Protein AF-A0A7R9W5F0-F1 (afdb_monomer)

Mean predicted aligned error: 16.67 Å

Secondary structure (DSSP, 8-state):
-HHHHHHHHHH-HHHHHHHHHHHHHHHHHHHHHHHHHHHHHHHHHHHHGGGS--TTTGGG-PPPHHHHHHHHHHHHHHHHHHHHHHHHHHHHHHHHHHHHTTSS-SS-S-----------------PPPP--HHHHHHHHHHH-HHHHHHHHHHHHHHHHHHHHHHHHHHSTTS-TTSTT-PPPHHHHHHHHHHHHHHHHIIIIIHHHHHHHHHHHHHHHHHHHHHHHHHHHHHHHHHHHHHHHHHHHTT---------PPPPPPP------------------HHHHHHHHHHHHHHHHHHHHHHHHHHHTT--HHHHHHHHHHHHHHHHHHHHHHHHHHHHHHHT--

Nearest PDB structures (foldseek):
  8otz-assembly1_DS  TM=2.471E-01  e=1.124E+00  Bos taurus
  8otz-assembly1_DR  TM=1.911E-01  e=3.404E+00  Bos taurus
  5i7d-assembly1_A  TM=1.462E-01  e=4.605E+00  Homo sapiens

Structure (mmCIF, N/CA/C/O backbone):
data_AF-A0A7R9W5F0-F1
#
_entry.id   AF-A0A7R9W5F0-F1
#
loop_
_atom_site.group_PDB
_atom_site.id
_atom_site.type_symbol
_atom_site.label_atom_id
_atom_site.label_alt_id
_atom_site.label_comp_id
_atom_site.label_asym_id
_atom_site.label_entity_id
_atom_site.label_seq_id
_atom_site.pdbx_PDB_ins_code
_atom_site.Cartn_x
_atom_site.Cartn_y
_atom_site.Cartn_z
_atom_site.occupancy
_atom_site.B_iso_or_equiv
_atom_site.auth_seq_id
_atom_site.auth_comp_id
_atom_site.auth_asym_id
_atom_site.auth_atom_id
_atom_site.pdbx_PDB_model_num
ATOM 1 N N . MET A 1 1 ? -14.846 20.952 6.853 1.00 46.22 1 MET A N 1
ATOM 2 C CA . MET A 1 1 ? -14.004 19.834 6.356 1.00 46.22 1 MET A CA 1
ATOM 3 C C . MET A 1 1 ? -13.172 19.160 7.446 1.00 46.22 1 MET A C 1
ATOM 5 O O . MET A 1 1 ? -13.269 17.949 7.548 1.00 46.22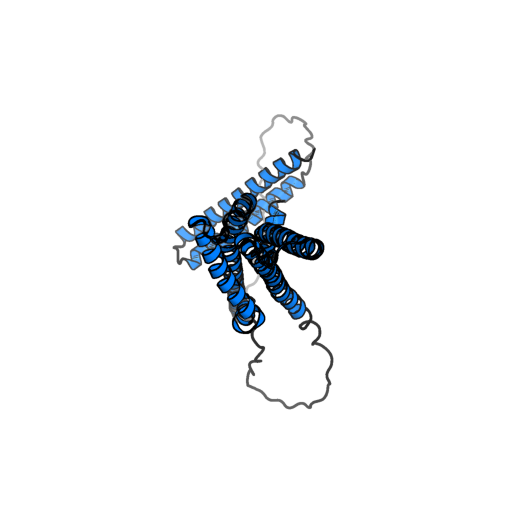 1 MET A O 1
ATOM 9 N N . ALA A 1 2 ? -12.407 19.874 8.284 1.00 34.12 2 ALA A N 1
ATOM 10 C CA . ALA A 1 2 ? -11.577 19.238 9.324 1.00 34.12 2 ALA A CA 1
ATOM 11 C C . ALA A 1 2 ? -12.371 18.408 10.357 1.00 34.12 2 ALA A C 1
ATOM 13 O O . ALA A 1 2 ? -11.926 17.328 10.721 1.00 34.12 2 ALA A O 1
ATOM 14 N N . ALA A 1 3 ? -13.568 18.851 10.766 1.00 39.12 3 ALA A N 1
ATOM 15 C CA . ALA A 1 3 ? -14.442 18.079 11.660 1.00 39.12 3 ALA A CA 1
ATOM 16 C C . ALA A 1 3 ? -14.973 16.789 11.007 1.00 39.12 3 ALA A C 1
ATOM 18 O O . ALA A 1 3 ? -14.943 15.744 11.636 1.00 39.12 3 ALA A O 1
ATOM 19 N N . ILE A 1 4 ? -15.336 16.838 9.719 1.00 46.97 4 ILE A N 1
ATOM 20 C CA . ILE A 1 4 ? -15.770 15.663 8.938 1.00 46.97 4 ILE A CA 1
ATOM 21 C C . ILE A 1 4 ? -14.605 14.685 8.747 1.00 46.97 4 ILE A C 1
ATOM 23 O O . ILE A 1 4 ? -14.794 13.480 8.834 1.00 46.97 4 ILE A O 1
ATOM 27 N N . ILE A 1 5 ? -13.385 15.190 8.531 1.00 46.81 5 ILE A N 1
ATOM 28 C CA . ILE A 1 5 ? -12.180 14.355 8.473 1.00 46.81 5 ILE A CA 1
ATOM 29 C C . ILE A 1 5 ? -11.908 13.738 9.849 1.00 46.81 5 ILE A C 1
ATOM 31 O O . ILE A 1 5 ? -11.616 12.556 9.917 1.00 46.81 5 ILE A O 1
ATOM 35 N N . CYS A 1 6 ? -12.055 14.484 10.944 1.00 40.50 6 CYS A N 1
ATOM 36 C CA . CYS A 1 6 ? -11.862 13.957 12.296 1.00 40.50 6 CYS A CA 1
ATOM 37 C C . CYS A 1 6 ? -12.916 12.894 12.650 1.00 40.50 6 CYS A C 1
AT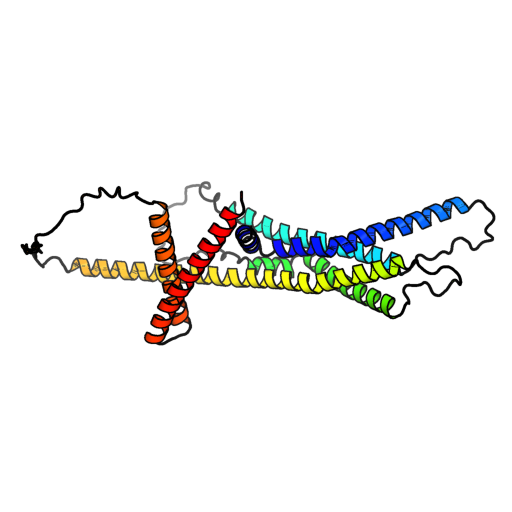OM 39 O O . CYS A 1 6 ? -12.578 11.841 13.173 1.00 40.50 6 CYS A O 1
ATOM 41 N N . GLU A 1 7 ? -14.179 13.116 12.290 1.00 44.53 7 GLU A N 1
ATOM 42 C CA . GLU A 1 7 ? -15.276 12.170 12.496 1.00 44.53 7 GLU A CA 1
ATOM 43 C C . GLU A 1 7 ? -15.137 10.927 11.598 1.00 44.53 7 GLU A C 1
ATOM 45 O O . GLU A 1 7 ? -15.333 9.810 12.070 1.00 44.53 7 GLU A O 1
ATOM 50 N N . ALA A 1 8 ? -14.673 11.080 10.351 1.00 49.12 8 ALA A N 1
ATOM 51 C CA . ALA A 1 8 ? -14.324 9.972 9.452 1.00 49.12 8 ALA A CA 1
ATOM 52 C C . ALA A 1 8 ? -13.082 9.184 9.921 1.00 49.12 8 ALA A C 1
ATOM 54 O O . ALA A 1 8 ? -13.031 7.961 9.794 1.00 49.12 8 ALA A O 1
ATOM 55 N N . LEU A 1 9 ? -12.087 9.868 10.499 1.00 48.78 9 LEU A N 1
ATOM 56 C CA . LEU A 1 9 ? -10.909 9.247 11.117 1.00 48.78 9 LEU A CA 1
ATOM 57 C C . LEU A 1 9 ? -11.274 8.515 12.420 1.00 48.78 9 LEU A C 1
ATOM 59 O O . LEU A 1 9 ? -10.635 7.517 12.754 1.00 48.78 9 LEU A O 1
ATOM 63 N N . CYS A 1 10 ? -12.307 8.977 13.132 1.00 51.28 10 CYS A N 1
ATOM 64 C CA . CYS A 1 10 ? -12.806 8.369 14.367 1.00 51.28 10 CYS A CA 1
ATOM 65 C C . CYS A 1 10 ? -13.821 7.236 14.139 1.00 51.28 10 CYS A C 1
ATOM 67 O O . CYS A 1 10 ? -13.956 6.371 15.003 1.00 51.28 10 CYS A O 1
ATOM 69 N N . THR A 1 11 ? -14.527 7.204 13.004 1.00 60.81 11 THR A N 1
ATOM 70 C CA . THR A 1 11 ? -15.580 6.203 12.737 1.00 60.81 11 THR A CA 1
ATOM 71 C C . THR A 1 11 ? -15.040 4.860 12.247 1.00 60.81 11 THR A C 1
ATOM 73 O O . THR A 1 11 ? -15.684 3.839 12.468 1.00 60.81 11 THR A O 1
ATOM 76 N N . SER A 1 12 ? -13.844 4.804 11.650 1.00 70.81 12 SER A N 1
ATOM 77 C CA . SER A 1 12 ? -13.185 3.532 11.324 1.00 70.81 12 SER A CA 1
ATOM 78 C C . SER A 1 12 ? -11.670 3.699 11.282 1.00 70.81 12 SER A C 1
ATOM 80 O O . SER A 1 12 ? -11.107 4.197 10.307 1.00 70.81 12 SER A O 1
ATOM 82 N N . SER A 1 13 ? -10.979 3.231 12.320 1.00 76.25 13 SER A N 1
ATOM 83 C CA . SER A 1 13 ? -9.512 3.277 12.391 1.00 76.25 13 SER A CA 1
ATOM 84 C C . SER A 1 13 ? -8.830 2.589 11.191 1.00 76.25 13 SER A C 1
ATOM 86 O O . SER A 1 13 ? -7.745 2.990 10.764 1.00 76.25 13 SER A O 1
ATOM 88 N N . PHE A 1 14 ? -9.503 1.613 10.575 1.00 86.19 14 PHE A N 1
ATOM 89 C CA . PHE A 1 14 ? -9.039 0.887 9.391 1.00 86.19 14 PHE A CA 1
ATOM 90 C C . PHE A 1 14 ? -9.269 1.630 8.063 1.00 86.19 14 PHE A C 1
ATOM 92 O O . PHE A 1 14 ? -8.588 1.334 7.076 1.00 86.19 14 PHE A O 1
ATOM 99 N N . PHE A 1 15 ? -10.157 2.630 8.014 1.00 89.31 15 PHE A N 1
ATOM 100 C CA . PHE A 1 15 ? -10.356 3.470 6.825 1.00 89.31 15 PHE A CA 1
ATOM 101 C C . PHE A 1 15 ? -9.092 4.270 6.475 1.00 89.31 15 PHE A C 1
ATOM 103 O O . PHE A 1 15 ? -8.712 4.366 5.302 1.00 89.31 15 PHE A O 1
ATOM 110 N N . SER A 1 16 ? -8.407 4.795 7.494 1.00 89.31 16 SER A N 1
ATOM 111 C CA . SER A 1 16 ? -7.143 5.529 7.351 1.00 89.31 16 SER A CA 1
ATOM 112 C C . SER A 1 16 ? -6.059 4.657 6.729 1.00 89.31 16 SER A C 1
ATOM 114 O O . SER A 1 16 ? -5.396 5.069 5.777 1.00 89.31 16 SER A O 1
ATOM 116 N N . TYR A 1 17 ? -5.924 3.422 7.220 1.00 92.00 17 TYR A N 1
ATOM 117 C CA . TYR A 1 17 ? -4.970 2.452 6.693 1.00 92.00 17 TYR A CA 1
ATOM 118 C C . TYR A 1 17 ? -5.272 2.093 5.229 1.00 92.00 17 TYR A C 1
ATOM 120 O O . TYR A 1 17 ? -4.376 2.161 4.387 1.00 92.00 17 TYR A O 1
ATOM 128 N N . ARG A 1 18 ? -6.538 1.808 4.886 1.00 94.56 18 ARG A N 1
ATOM 129 C CA . ARG A 1 18 ? -6.963 1.532 3.500 1.00 94.56 18 ARG A CA 1
ATOM 130 C C . ARG A 1 18 ? -6.625 2.682 2.550 1.00 94.56 18 ARG A C 1
ATOM 132 O O . ARG A 1 18 ? -6.107 2.458 1.454 1.00 94.56 18 ARG A O 1
ATOM 139 N N . SER A 1 19 ? -6.924 3.910 2.966 1.00 93.88 19 SER A N 1
ATOM 140 C CA . SER A 1 19 ? -6.676 5.112 2.164 1.00 93.88 19 SER A CA 1
ATOM 141 C C . SER A 1 19 ? -5.178 5.325 1.950 1.00 93.88 19 SER A C 1
ATOM 143 O O . SER A 1 19 ? -4.739 5.511 0.818 1.00 93.88 19 SER A O 1
ATOM 145 N N . MET A 1 20 ? -4.380 5.188 3.013 1.00 94.12 20 MET A N 1
ATOM 146 C CA . MET A 1 20 ? -2.923 5.296 2.950 1.00 94.12 20 MET A CA 1
ATOM 147 C C . MET A 1 20 ? -2.308 4.221 2.043 1.00 94.12 20 MET A C 1
ATOM 149 O O . MET A 1 20 ? -1.466 4.529 1.200 1.00 94.12 20 MET A O 1
ATOM 153 N N . ALA A 1 21 ? -2.767 2.972 2.165 1.00 95.81 21 ALA A N 1
ATOM 154 C CA . ALA A 1 21 ? -2.319 1.873 1.318 1.00 95.81 21 ALA A CA 1
ATOM 155 C C . ALA A 1 21 ? -2.629 2.130 -0.158 1.00 95.81 21 ALA A C 1
ATOM 157 O O . ALA A 1 21 ? -1.765 1.908 -0.999 1.00 95.81 21 ALA A O 1
ATOM 158 N N . THR A 1 22 ? -3.818 2.651 -0.469 1.00 96.38 22 THR A N 1
ATOM 159 C CA . THR A 1 22 ? -4.220 2.969 -1.846 1.00 96.38 22 THR A CA 1
ATOM 160 C C . THR A 1 22 ? -3.377 4.107 -2.425 1.00 96.38 22 THR A C 1
ATOM 162 O O . THR A 1 22 ? -2.820 3.965 -3.510 1.00 96.38 22 THR A O 1
ATOM 165 N N . VAL A 1 23 ? -3.232 5.215 -1.692 1.00 96.38 23 VAL A N 1
ATOM 166 C CA . VAL A 1 23 ? -2.520 6.411 -2.172 1.00 96.38 23 VAL A CA 1
ATOM 167 C C . VAL A 1 23 ? -1.030 6.140 -2.364 1.00 96.38 23 VAL A C 1
ATOM 169 O O . VAL A 1 23 ? -0.476 6.492 -3.401 1.00 96.38 23 VAL A O 1
ATOM 172 N N . LEU A 1 24 ? -0.372 5.492 -1.399 1.00 96.50 24 LEU A N 1
ATOM 173 C CA . LEU A 1 24 ? 1.078 5.291 -1.457 1.00 96.50 24 LEU A CA 1
ATOM 174 C C . LEU A 1 24 ? 1.503 4.158 -2.403 1.00 96.50 24 LEU A C 1
ATOM 176 O O . LEU A 1 24 ? 2.629 4.183 -2.892 1.00 96.50 24 LEU A O 1
ATOM 180 N N . ASN A 1 25 ? 0.622 3.195 -2.698 1.00 97.62 25 ASN A N 1
ATOM 181 C CA . ASN A 1 25 ? 0.906 2.137 -3.675 1.00 97.62 25 ASN A CA 1
ATOM 182 C C . ASN A 1 25 ? 0.474 2.490 -5.106 1.00 97.62 25 ASN A C 1
ATOM 184 O O . ASN A 1 25 ? 0.915 1.817 -6.034 1.00 97.62 25 ASN A O 1
ATOM 188 N N . ALA A 1 26 ? -0.322 3.543 -5.324 1.00 97.88 26 ALA A N 1
ATOM 189 C CA . ALA A 1 26 ? -0.739 3.935 -6.671 1.00 97.88 26 ALA A CA 1
ATOM 190 C C . ALA A 1 26 ? 0.445 4.270 -7.609 1.00 97.88 26 ALA A C 1
ATOM 192 O O . ALA A 1 26 ? 0.462 3.736 -8.721 1.00 97.88 26 ALA A O 1
ATOM 193 N N . PRO A 1 27 ? 1.470 5.055 -7.204 1.00 97.75 27 PRO A N 1
ATOM 194 C CA . PRO A 1 27 ? 2.618 5.312 -8.075 1.00 97.75 27 PRO A CA 1
ATOM 195 C C . PRO A 1 27 ? 3.428 4.044 -8.413 1.00 97.75 27 PRO A C 1
ATOM 197 O O . PRO A 1 27 ? 3.639 3.802 -9.600 1.00 97.75 27 PRO A O 1
ATOM 200 N N . PRO A 1 28 ? 3.816 3.178 -7.449 1.00 97.62 28 PRO A N 1
ATOM 201 C CA . PRO A 1 28 ? 4.400 1.864 -7.742 1.00 97.62 28 PRO A CA 1
ATOM 202 C C . PRO A 1 28 ? 3.614 1.010 -8.741 1.00 97.62 28 PRO A C 1
ATOM 204 O O . PRO A 1 28 ? 4.204 0.398 -9.628 1.00 97.62 28 PRO A O 1
ATOM 207 N N . ILE A 1 29 ? 2.282 0.981 -8.628 1.00 98.31 29 ILE A N 1
ATOM 208 C CA . ILE A 1 29 ? 1.418 0.227 -9.545 1.00 98.31 29 ILE A CA 1
ATOM 209 C C . ILE A 1 29 ? 1.495 0.818 -10.953 1.00 98.31 29 ILE A C 1
ATOM 211 O O . ILE A 1 29 ? 1.709 0.077 -11.909 1.00 98.31 29 ILE A O 1
ATOM 215 N N . ALA A 1 30 ? 1.377 2.141 -11.090 1.00 97.94 30 ALA A N 1
ATOM 216 C CA . ALA A 1 30 ? 1.474 2.812 -12.385 1.00 97.94 30 ALA A CA 1
ATOM 217 C C . ALA A 1 30 ? 2.839 2.573 -13.056 1.00 97.94 30 ALA A C 1
ATOM 219 O O . ALA A 1 30 ? 2.896 2.281 -14.250 1.00 97.94 30 ALA A O 1
ATOM 220 N N . LEU A 1 31 ? 3.927 2.630 -12.280 1.00 97.62 31 LEU A N 1
ATOM 221 C CA . LEU A 1 31 ? 5.277 2.329 -12.761 1.00 97.62 31 LEU A CA 1
ATOM 222 C C . LEU A 1 31 ? 5.431 0.859 -13.172 1.00 97.62 31 LEU A C 1
ATOM 224 O O . LEU A 1 31 ? 6.024 0.576 -14.209 1.00 97.62 31 LEU A O 1
ATOM 228 N N . GLY A 1 32 ? 4.863 -0.077 -12.408 1.00 97.31 32 GLY A N 1
ATOM 229 C CA . GLY A 1 32 ? 4.876 -1.498 -12.755 1.00 97.31 32 GLY A CA 1
ATOM 230 C C . GLY A 1 32 ? 4.080 -1.813 -14.023 1.00 97.31 32 GLY A C 1
ATOM 231 O O . GLY A 1 32 ? 4.548 -2.585 -14.856 1.00 97.31 32 GLY A O 1
ATOM 232 N N . VAL A 1 33 ? 2.916 -1.180 -14.211 1.00 97.56 33 VAL A N 1
ATOM 233 C CA . VAL A 1 33 ? 2.120 -1.299 -15.446 1.00 97.56 33 VAL A CA 1
ATOM 234 C C . VAL A 1 33 ? 2.896 -0.751 -16.637 1.00 97.56 33 VAL A C 1
ATOM 236 O O . VAL A 1 33 ? 2.986 -1.428 -17.658 1.00 97.56 33 VAL A O 1
ATOM 239 N N . LYS A 1 34 ? 3.505 0.434 -16.499 1.00 96.62 34 LYS A N 1
ATOM 240 C CA . LYS A 1 34 ? 4.349 1.021 -17.545 1.00 96.62 34 LYS A CA 1
ATOM 241 C C . LYS A 1 34 ? 5.501 0.085 -17.923 1.00 96.62 34 LYS A C 1
ATOM 243 O O . LYS A 1 34 ? 5.643 -0.252 -19.092 1.00 96.62 34 LYS A O 1
ATOM 248 N N . ALA A 1 35 ? 6.253 -0.406 -16.937 1.00 95.19 35 ALA A N 1
ATOM 249 C CA . ALA A 1 35 ? 7.350 -1.344 -17.169 1.00 95.19 35 ALA A CA 1
ATOM 250 C C . ALA A 1 35 ? 6.876 -2.647 -17.838 1.00 95.19 35 ALA A C 1
ATOM 252 O O . ALA A 1 35 ? 7.583 -3.202 -18.675 1.00 95.19 35 ALA A O 1
ATOM 253 N N . GLY A 1 36 ? 5.677 -3.130 -17.499 1.00 95.31 36 GLY A N 1
ATOM 254 C CA . GLY A 1 36 ? 5.058 -4.282 -18.153 1.00 95.31 36 GLY A CA 1
ATOM 255 C C . GLY A 1 36 ? 4.718 -4.032 -19.623 1.00 95.31 36 GLY A C 1
ATOM 256 O O . GLY A 1 36 ? 4.971 -4.900 -20.455 1.00 95.31 36 GLY A O 1
ATOM 257 N N . ILE A 1 37 ? 4.191 -2.847 -19.950 1.00 94.56 37 ILE A N 1
ATOM 258 C CA . ILE A 1 37 ? 3.913 -2.438 -21.335 1.00 94.56 37 ILE A CA 1
ATOM 259 C C . ILE A 1 37 ? 5.216 -2.353 -22.133 1.00 94.56 37 ILE A C 1
ATOM 261 O O . ILE A 1 37 ? 5.279 -2.904 -23.229 1.00 94.56 37 ILE A O 1
ATOM 265 N N . ASP A 1 38 ? 6.259 -1.737 -21.571 1.00 91.44 38 ASP A N 1
ATOM 266 C CA . ASP A 1 38 ? 7.562 -1.605 -22.232 1.00 91.44 38 ASP A CA 1
ATOM 267 C C . ASP A 1 38 ? 8.186 -2.989 -22.502 1.00 91.44 38 ASP A C 1
ATOM 269 O O . ASP A 1 38 ? 8.616 -3.274 -23.619 1.00 91.44 38 ASP A O 1
ATOM 273 N N . LEU A 1 39 ? 8.140 -3.898 -21.518 1.00 90.69 39 LEU A N 1
ATOM 274 C CA . LEU A 1 39 ? 8.614 -5.281 -21.666 1.00 90.69 39 LEU A CA 1
ATOM 275 C C . LEU A 1 39 ? 7.828 -6.073 -22.721 1.00 90.69 39 LEU A C 1
ATOM 277 O O . LEU A 1 39 ? 8.407 -6.870 -23.459 1.00 90.69 39 LEU A O 1
ATOM 281 N N . TYR A 1 40 ? 6.510 -5.882 -22.788 1.00 90.00 40 TYR A N 1
ATOM 282 C CA . TYR A 1 40 ? 5.666 -6.566 -23.765 1.00 90.00 40 TYR A CA 1
ATOM 283 C C . TYR A 1 40 ? 5.857 -6.004 -25.181 1.00 90.00 40 TYR A C 1
ATOM 285 O O . TYR A 1 40 ? 5.898 -6.765 -26.145 1.00 90.00 40 TYR A O 1
ATOM 293 N N . GLY A 1 41 ? 6.040 -4.687 -25.309 1.00 87.38 41 GLY A N 1
ATOM 294 C CA . GLY A 1 41 ? 6.353 -4.032 -26.577 1.00 87.38 41 GLY A CA 1
ATOM 295 C C . GLY A 1 41 ? 7.680 -4.512 -27.164 1.00 87.38 41 GLY A C 1
ATOM 296 O O . GLY A 1 41 ? 7.737 -4.851 -28.345 1.00 87.38 41 GLY A O 1
ATOM 297 N N . GLU A 1 42 ? 8.723 -4.631 -26.335 1.00 81.75 42 GLU A N 1
ATOM 298 C CA . GLU A 1 42 ? 10.010 -5.206 -26.754 1.00 81.75 42 GLU A CA 1
ATOM 299 C C . GLU A 1 42 ? 9.873 -6.661 -27.226 1.00 81.75 42 GLU A C 1
ATOM 301 O O . GLU A 1 42 ? 10.540 -7.065 -28.180 1.00 81.75 42 GLU A O 1
ATOM 306 N N . MET A 1 43 ? 8.987 -7.439 -26.596 1.00 79.19 43 MET A N 1
ATOM 307 C CA . MET A 1 43 ? 8.726 -8.823 -26.989 1.00 79.19 43 MET A CA 1
ATOM 308 C C . MET A 1 43 ? 8.033 -8.916 -28.353 1.00 79.19 43 MET A C 1
ATOM 310 O O . MET A 1 43 ? 8.417 -9.761 -29.153 1.00 79.19 43 MET A O 1
ATOM 314 N N . ILE A 1 44 ? 7.049 -8.055 -28.641 1.00 81.31 44 ILE A N 1
ATOM 315 C CA . ILE A 1 44 ? 6.344 -8.059 -29.935 1.00 81.31 44 ILE A CA 1
ATOM 316 C C . ILE A 1 44 ? 7.291 -7.689 -31.078 1.00 81.31 44 ILE A C 1
ATOM 318 O O . ILE A 1 44 ? 7.332 -8.396 -32.080 1.00 81.31 44 ILE A O 1
ATOM 322 N N . VAL A 1 45 ? 8.085 -6.624 -30.920 1.00 76.31 45 VAL A N 1
ATOM 323 C CA . VAL A 1 45 ? 9.018 -6.177 -31.972 1.00 76.31 45 VAL A CA 1
ATOM 324 C C . VAL A 1 45 ? 10.052 -7.260 -32.294 1.00 76.31 45 VAL A C 1
ATOM 326 O O . VAL A 1 45 ? 10.441 -7.415 -33.447 1.00 76.31 45 VAL A O 1
ATOM 329 N N . ALA A 1 46 ? 10.457 -8.057 -31.300 1.00 68.69 46 ALA A N 1
ATOM 330 C CA . ALA A 1 46 ? 11.369 -9.171 -31.526 1.00 68.69 46 ALA A CA 1
ATOM 331 C C . ALA A 1 46 ? 10.785 -10.261 -32.447 1.00 68.69 46 ALA A C 1
ATOM 333 O O . ALA A 1 46 ? 11.555 -10.900 -33.156 1.00 68.69 46 ALA A O 1
ATOM 334 N N . PHE A 1 47 ? 9.463 -10.466 -32.465 1.00 71.50 47 PHE A N 1
ATOM 335 C CA . PHE A 1 47 ? 8.825 -11.466 -33.330 1.00 71.50 47 PHE A CA 1
ATOM 336 C C . PHE A 1 47 ? 8.709 -11.021 -34.795 1.00 71.50 47 PHE A C 1
ATOM 338 O O . PHE A 1 47 ? 8.785 -11.867 -35.683 1.00 71.50 47 PHE A O 1
ATOM 345 N N . ASP A 1 48 ? 8.571 -9.721 -35.069 1.00 69.69 48 ASP A N 1
ATOM 346 C CA . ASP A 1 48 ? 8.428 -9.221 -36.446 1.00 69.69 48 ASP A CA 1
ATOM 347 C C . ASP A 1 48 ? 9.765 -9.204 -37.220 1.00 69.69 48 ASP A C 1
ATOM 349 O O . ASP A 1 48 ? 9.780 -9.378 -38.440 1.00 69.69 48 ASP A O 1
ATOM 353 N N . ASP A 1 49 ? 10.902 -9.071 -36.527 1.00 62.75 49 ASP A N 1
ATOM 354 C CA . ASP A 1 49 ? 12.244 -9.062 -37.139 1.00 62.75 49 ASP A CA 1
ATOM 355 C C . ASP A 1 49 ? 12.815 -10.471 -37.424 1.00 62.75 49 ASP A C 1
ATOM 357 O O . ASP A 1 49 ? 13.914 -10.604 -37.971 1.00 62.75 49 ASP A O 1
ATOM 361 N N . GLU A 1 50 ? 12.069 -11.545 -37.125 1.00 55.66 50 GLU A N 1
ATOM 362 C CA . GLU A 1 50 ? 12.484 -12.941 -37.367 1.00 55.66 50 GLU A CA 1
ATOM 363 C C . GLU A 1 50 ? 12.740 -13.257 -38.847 1.00 55.66 50 GLU A C 1
ATOM 365 O O . GLU A 1 50 ? 13.393 -14.249 -39.173 1.00 55.66 50 GLU A O 1
ATOM 370 N N . GLN A 1 51 ? 12.258 -12.414 -39.762 1.00 57.50 51 GLN A N 1
ATOM 371 C CA . GLN A 1 51 ? 12.287 -12.714 -41.187 1.00 57.50 51 GLN A CA 1
ATOM 372 C C . GLN A 1 51 ? 13.503 -12.148 -41.941 1.00 57.50 51 GLN A C 1
ATOM 374 O O . GLN A 1 51 ? 13.762 -12.590 -43.060 1.00 57.50 51 GLN A O 1
ATOM 379 N N . ASN A 1 52 ? 14.293 -11.244 -41.344 1.00 56.34 52 ASN A N 1
ATOM 380 C CA . ASN A 1 52 ? 15.414 -10.582 -42.024 1.00 56.34 52 ASN A CA 1
ATOM 381 C C . ASN A 1 52 ? 16.766 -10.819 -41.313 1.00 56.34 52 ASN A C 1
ATOM 383 O O . ASN A 1 52 ? 17.228 -10.027 -40.498 1.00 56.34 52 ASN A O 1
ATOM 387 N N . ASP A 1 53 ? 17.412 -11.932 -41.665 1.00 62.19 53 ASP A N 1
ATOM 388 C CA . ASP A 1 53 ? 18.876 -12.120 -41.751 1.00 62.19 53 ASP A CA 1
ATOM 389 C C . ASP A 1 53 ? 19.760 -11.768 -40.529 1.00 62.19 53 ASP A C 1
ATOM 391 O O . ASP A 1 53 ? 20.943 -11.440 -40.647 1.00 62.19 53 ASP A O 1
ATOM 395 N N . CYS A 1 54 ? 19.230 -11.876 -39.311 1.00 60.62 54 CYS A N 1
ATOM 396 C CA . CYS A 1 54 ? 20.041 -11.753 -38.103 1.00 60.62 54 CYS A CA 1
ATOM 397 C C . CYS A 1 54 ? 20.664 -13.111 -37.737 1.00 60.62 54 CYS A C 1
ATOM 399 O O . CYS A 1 54 ? 20.030 -13.926 -37.071 1.00 60.62 54 CYS A O 1
ATOM 401 N N . GLY A 1 55 ? 21.911 -13.360 -38.156 1.00 62.94 55 GLY A N 1
ATOM 402 C CA . GLY A 1 55 ? 22.659 -14.615 -37.967 1.00 62.94 55 GLY A CA 1
ATOM 403 C C . GLY A 1 55 ? 22.679 -15.206 -36.541 1.00 62.94 55 GLY A C 1
ATOM 404 O O . GLY A 1 55 ? 23.640 -15.036 -35.791 1.00 62.94 55 GLY A O 1
ATOM 405 N N . GLY A 1 56 ? 21.629 -15.948 -36.178 1.00 63.66 56 GLY A N 1
ATOM 406 C CA . GLY A 1 56 ? 21.548 -16.891 -35.053 1.00 63.66 56 GLY A CA 1
ATOM 407 C C . GLY A 1 56 ? 21.456 -16.316 -33.632 1.00 63.66 56 GLY A C 1
ATOM 408 O O . GLY A 1 56 ? 21.126 -17.065 -32.715 1.00 63.66 56 GLY A O 1
ATOM 409 N N . ASN A 1 57 ? 21.705 -15.018 -33.416 1.00 65.25 57 ASN A N 1
ATOM 410 C CA . ASN A 1 57 ? 21.879 -14.456 -32.063 1.00 65.25 57 ASN A CA 1
ATOM 411 C C . ASN A 1 57 ? 20.934 -13.296 -31.682 1.00 65.25 57 ASN A C 1
ATOM 413 O O . ASN A 1 57 ? 21.057 -12.776 -30.572 1.00 65.25 57 ASN A O 1
ATOM 417 N N . CYS A 1 58 ? 19.977 -12.897 -32.533 1.00 61.25 58 CYS A N 1
ATOM 418 C CA . CYS A 1 58 ? 19.095 -11.747 -32.246 1.00 61.25 58 CYS A CA 1
ATOM 419 C C . CYS A 1 58 ? 18.089 -11.972 -31.100 1.00 61.25 58 CYS A C 1
ATOM 421 O O . CYS A 1 58 ? 17.640 -11.020 -30.470 1.00 61.25 58 CYS A O 1
ATOM 423 N N . TRP A 1 59 ? 17.819 -13.225 -30.735 1.00 59.00 59 TRP A N 1
ATOM 424 C CA . TRP A 1 59 ? 16.806 -13.613 -29.744 1.00 59.00 59 TRP A CA 1
ATOM 425 C C . TRP A 1 59 ? 17.204 -13.436 -28.271 1.00 59.00 59 TRP A C 1
ATOM 427 O O . TRP A 1 59 ? 16.486 -13.876 -27.378 1.00 59.00 59 TRP A O 1
ATOM 437 N N . LYS A 1 60 ? 18.367 -12.840 -27.972 1.00 65.25 60 LYS A N 1
ATOM 438 C CA . LYS A 1 60 ? 18.927 -12.794 -26.606 1.00 65.25 60 LYS A CA 1
ATOM 439 C C . LYS A 1 60 ? 18.983 -11.398 -25.989 1.00 65.25 60 LYS A C 1
ATOM 441 O O . LYS A 1 60 ? 19.834 -11.151 -25.131 1.00 65.25 60 LYS A O 1
ATOM 446 N N . ARG A 1 61 ? 18.084 -10.480 -26.358 1.00 69.81 61 ARG A N 1
ATOM 447 C CA . ARG A 1 61 ? 17.899 -9.270 -25.541 1.00 69.81 61 ARG A CA 1
ATOM 448 C C . ARG A 1 61 ? 17.258 -9.672 -24.215 1.00 69.81 61 ARG A C 1
ATOM 450 O O . ARG A 1 61 ? 16.063 -9.925 -24.129 1.00 69.81 61 ARG A O 1
ATOM 457 N N . LYS A 1 62 ? 18.093 -9.809 -23.181 1.00 82.19 62 LYS A N 1
ATOM 458 C CA . LYS A 1 62 ? 17.626 -10.010 -21.808 1.00 82.19 62 LYS A CA 1
ATOM 459 C C . LYS A 1 62 ? 16.903 -8.725 -21.375 1.00 82.19 62 LYS A C 1
ATOM 461 O O . LYS A 1 62 ? 17.459 -7.648 -21.589 1.00 82.19 62 LYS A O 1
ATOM 466 N N . PRO A 1 63 ? 15.713 -8.817 -20.761 1.00 86.50 63 PRO A N 1
ATOM 467 C CA . PRO A 1 63 ? 15.005 -7.637 -20.286 1.00 86.50 63 PRO A CA 1
ATOM 468 C C . PRO A 1 63 ? 15.847 -6.883 -19.255 1.00 86.50 63 PRO A C 1
ATOM 470 O O . PRO A 1 63 ? 16.576 -7.495 -18.463 1.00 86.50 63 PRO A O 1
ATOM 473 N N . CYS A 1 64 ? 15.723 -5.555 -19.236 1.00 90.38 64 CYS A N 1
ATOM 474 C CA . CYS A 1 64 ? 16.380 -4.739 -18.223 1.00 90.38 64 CYS A CA 1
ATOM 475 C C . CYS A 1 64 ? 15.947 -5.202 -16.821 1.00 90.38 64 CYS A C 1
ATOM 477 O O . CYS A 1 64 ? 14.750 -5.264 -16.517 1.00 90.38 64 CYS A O 1
ATOM 479 N N . ARG A 1 65 ? 16.913 -5.495 -15.936 1.00 92.50 65 ARG A N 1
ATOM 480 C CA . ARG A 1 65 ? 16.620 -5.943 -14.560 1.00 92.50 65 ARG A CA 1
ATOM 481 C C . ARG A 1 65 ? 15.763 -4.927 -13.807 1.00 92.50 65 ARG A C 1
ATOM 483 O O . ARG A 1 65 ? 14.908 -5.325 -13.022 1.00 92.50 65 ARG A O 1
ATOM 490 N N . GLY A 1 66 ? 15.966 -3.635 -14.071 1.00 94.31 66 GLY A N 1
ATOM 491 C CA . GLY A 1 66 ? 15.160 -2.565 -13.486 1.00 94.31 66 GLY A CA 1
ATOM 492 C C . GLY A 1 66 ? 13.681 -2.627 -13.877 1.00 94.31 66 GLY A C 1
ATOM 493 O O . GLY A 1 66 ? 12.824 -2.516 -13.004 1.00 94.31 66 GLY A O 1
ATOM 494 N N . SER A 1 67 ? 13.365 -2.905 -15.145 1.00 94.69 67 SER A N 1
ATOM 495 C CA . SER A 1 67 ? 11.976 -3.062 -15.605 1.00 94.69 67 SER A CA 1
ATOM 496 C C . SER A 1 67 ? 11.304 -4.277 -14.965 1.00 94.69 67 SER A C 1
ATOM 498 O O . SER A 1 67 ? 10.173 -4.188 -14.492 1.00 94.69 67 SER A O 1
ATOM 500 N N . VAL A 1 68 ? 12.024 -5.401 -14.862 1.00 95.06 68 VAL A N 1
ATOM 501 C CA . VAL A 1 68 ? 11.538 -6.595 -14.147 1.00 95.06 68 VAL A CA 1
ATOM 502 C C . VAL A 1 68 ? 11.298 -6.282 -12.668 1.00 95.06 68 VAL A C 1
ATOM 504 O O . VAL A 1 68 ? 10.290 -6.700 -12.097 1.00 95.06 68 VAL A O 1
ATOM 507 N N . TRP A 1 69 ? 12.192 -5.508 -12.046 1.00 97.44 69 TRP A N 1
ATOM 508 C CA . TRP A 1 69 ? 12.030 -5.072 -10.663 1.00 97.44 69 TRP A CA 1
ATOM 509 C C . TRP A 1 69 ? 10.763 -4.241 -10.457 1.00 97.44 69 TRP A C 1
ATOM 511 O O . TRP A 1 69 ? 9.997 -4.540 -9.540 1.00 97.44 69 TRP A O 1
ATOM 521 N N . LEU A 1 70 ? 10.525 -3.254 -11.328 1.00 97.50 70 LEU A N 1
ATOM 522 C CA . LEU A 1 70 ? 9.342 -2.388 -11.309 1.00 97.50 70 LEU A CA 1
ATOM 523 C C . LEU A 1 70 ? 8.047 -3.181 -11.509 1.00 97.50 70 LEU A C 1
ATOM 525 O O . LEU A 1 70 ? 7.075 -2.950 -10.794 1.00 97.50 70 LEU A O 1
ATOM 529 N N . LEU A 1 71 ? 8.042 -4.153 -12.423 1.00 97.12 71 LEU A N 1
ATOM 530 C CA . LEU A 1 71 ? 6.881 -5.007 -12.672 1.00 97.12 71 LEU A CA 1
ATOM 531 C C . LEU A 1 71 ? 6.493 -5.822 -11.428 1.00 97.12 71 LEU A C 1
ATOM 533 O O . LEU A 1 71 ? 5.328 -5.840 -11.016 1.00 97.12 71 LEU A O 1
ATOM 537 N N . VAL A 1 72 ? 7.472 -6.476 -10.795 1.00 97.50 72 VAL A N 1
ATOM 538 C CA . VAL A 1 72 ? 7.238 -7.237 -9.558 1.00 97.50 72 VAL A CA 1
ATOM 539 C C . VAL A 1 72 ? 6.830 -6.295 -8.425 1.00 97.50 72 VAL A C 1
ATOM 541 O O . VAL A 1 72 ? 5.889 -6.597 -7.694 1.00 97.50 72 VAL A O 1
ATOM 544 N N . HIS A 1 73 ? 7.474 -5.131 -8.307 1.00 97.56 73 HIS A N 1
ATOM 545 C CA . HIS A 1 73 ? 7.143 -4.123 -7.297 1.00 97.56 73 HIS A CA 1
ATOM 546 C C . HIS A 1 73 ? 5.690 -3.647 -7.424 1.00 97.56 73 HIS A C 1
ATOM 548 O O . HIS A 1 73 ? 4.950 -3.710 -6.444 1.00 97.56 73 HIS A O 1
ATOM 554 N N . GLY A 1 74 ? 5.238 -3.305 -8.634 1.00 97.88 74 GLY A N 1
ATOM 555 C CA . GLY A 1 74 ? 3.846 -2.934 -8.900 1.00 97.88 74 GLY A CA 1
ATOM 556 C C . GLY A 1 74 ? 2.847 -4.065 -8.621 1.00 97.88 74 GLY A C 1
ATOM 557 O O . GLY A 1 74 ? 1.764 -3.821 -8.081 1.00 97.88 74 GLY A O 1
ATOM 558 N N . THR A 1 75 ? 3.221 -5.317 -8.902 1.00 97.75 75 THR A N 1
ATOM 559 C CA . THR A 1 75 ? 2.383 -6.494 -8.604 1.00 97.75 75 THR A CA 1
ATOM 560 C C . THR A 1 75 ? 2.195 -6.679 -7.098 1.00 97.75 75 THR A C 1
ATOM 562 O O . THR A 1 75 ? 1.072 -6.840 -6.617 1.00 97.75 75 THR A O 1
ATOM 565 N N . VAL A 1 76 ? 3.279 -6.599 -6.323 1.00 97.44 76 VAL A N 1
ATOM 566 C CA . VAL A 1 76 ? 3.215 -6.722 -4.860 1.00 97.44 76 VAL A CA 1
ATOM 567 C C . VAL A 1 76 ? 2.470 -5.539 -4.241 1.00 97.44 76 VAL A C 1
ATOM 569 O O . VAL A 1 76 ? 1.641 -5.735 -3.352 1.00 97.44 76 VAL A O 1
ATOM 572 N N . SER A 1 77 ? 2.685 -4.323 -4.751 1.00 98.00 77 SER A N 1
ATOM 573 C CA . SER A 1 77 ? 1.931 -3.129 -4.357 1.00 98.00 77 SER A CA 1
ATOM 574 C C . SER A 1 77 ? 0.429 -3.272 -4.617 1.00 98.00 77 SER A C 1
ATOM 576 O O . SER A 1 77 ? -0.376 -2.904 -3.762 1.00 98.00 77 SER A O 1
ATOM 578 N N . THR A 1 78 ? 0.029 -3.889 -5.733 1.00 98.00 78 THR A N 1
ATOM 579 C CA . THR A 1 78 ? -1.379 -4.245 -5.988 1.00 98.00 78 THR A CA 1
ATOM 580 C C . THR A 1 78 ? -1.902 -5.208 -4.921 1.00 98.00 78 THR A C 1
ATOM 582 O O . THR A 1 78 ? -2.983 -4.998 -4.372 1.00 98.00 78 THR A O 1
ATOM 585 N N . GLY A 1 79 ? -1.109 -6.222 -4.558 1.00 97.38 79 GLY A N 1
ATOM 586 C CA . GLY A 1 79 ? -1.430 -7.142 -3.466 1.00 97.38 79 GLY A CA 1
ATOM 587 C C . GLY A 1 79 ? -1.641 -6.435 -2.121 1.00 97.38 79 GLY A C 1
ATOM 588 O O . GLY A 1 79 ? -2.593 -6.757 -1.411 1.00 97.38 79 GLY A O 1
ATOM 589 N N . HIS A 1 80 ? -0.826 -5.426 -1.790 1.00 96.94 80 HIS A N 1
ATOM 590 C CA . HIS A 1 80 ? -1.012 -4.612 -0.582 1.00 96.94 80 HIS A CA 1
ATOM 591 C C . HIS A 1 80 ? -2.328 -3.827 -0.596 1.00 96.94 80 HIS A C 1
ATOM 593 O O . HIS A 1 80 ? -3.014 -3.781 0.425 1.00 96.94 80 HIS A O 1
ATOM 599 N N . VAL A 1 81 ? -2.712 -3.246 -1.737 1.00 97.38 81 VAL A N 1
ATOM 600 C CA . VAL A 1 81 ? -4.001 -2.548 -1.871 1.00 97.38 81 VAL A CA 1
ATOM 601 C C . VAL A 1 81 ? -5.158 -3.527 -1.672 1.00 97.38 81 VAL A C 1
ATOM 603 O O . VAL A 1 81 ? -6.034 -3.273 -0.846 1.00 97.38 81 VAL A O 1
ATOM 606 N N . VAL A 1 82 ? -5.140 -4.674 -2.358 1.00 97.25 82 VAL A N 1
ATOM 607 C CA . VAL A 1 82 ? -6.185 -5.705 -2.228 1.00 97.25 82 VAL A CA 1
ATOM 608 C C . VAL A 1 82 ? -6.295 -6.204 -0.786 1.00 97.25 82 VAL A C 1
ATOM 610 O O . VAL A 1 82 ? -7.401 -6.316 -0.258 1.00 97.25 82 VAL A O 1
ATOM 613 N N . ALA A 1 83 ? -5.168 -6.447 -0.117 1.00 95.12 83 ALA A N 1
ATOM 614 C CA . ALA A 1 83 ? -5.161 -6.880 1.274 1.00 95.12 83 ALA A CA 1
ATOM 615 C C . ALA A 1 83 ? -5.688 -5.804 2.236 1.00 95.12 83 ALA A C 1
ATOM 617 O O . ALA A 1 83 ? -6.455 -6.120 3.144 1.00 95.12 83 ALA A O 1
ATOM 618 N N . ALA A 1 84 ? -5.351 -4.530 2.020 1.00 94.88 84 ALA A N 1
ATOM 619 C CA . ALA A 1 84 ? -5.879 -3.436 2.831 1.00 94.88 84 ALA A CA 1
ATOM 620 C C . ALA A 1 84 ? -7.404 -3.297 2.684 1.00 94.88 84 ALA A C 1
ATOM 622 O O . ALA A 1 84 ? -8.111 -3.092 3.673 1.00 94.88 84 ALA A O 1
ATOM 623 N N . TRP A 1 85 ? -7.923 -3.477 1.467 1.00 95.44 85 TRP A N 1
ATOM 624 C CA . TRP A 1 85 ? -9.362 -3.547 1.213 1.00 95.44 85 TRP A CA 1
ATOM 625 C C . TRP A 1 85 ? -10.016 -4.768 1.862 1.00 95.44 85 TRP A C 1
ATOM 627 O O . TRP A 1 85 ? -11.093 -4.635 2.442 1.00 95.44 85 TRP A O 1
ATOM 637 N N . TYR A 1 86 ? -9.362 -5.931 1.811 1.00 94.50 86 TYR A N 1
ATOM 638 C CA . TYR A 1 86 ? -9.833 -7.147 2.472 1.00 94.50 86 TYR A CA 1
ATOM 639 C C . TYR A 1 86 ? -9.969 -6.952 3.985 1.00 94.50 86 TYR A C 1
ATOM 641 O O . TYR A 1 86 ? -11.039 -7.209 4.530 1.00 94.50 86 TYR A O 1
ATOM 649 N N . ILE A 1 87 ? -8.926 -6.438 4.646 1.00 90.56 87 ILE A N 1
ATOM 650 C CA . ILE A 1 87 ? -8.923 -6.163 6.091 1.00 90.56 87 ILE A CA 1
ATOM 651 C C . ILE A 1 87 ? -10.051 -5.191 6.449 1.00 90.56 87 ILE A C 1
ATOM 653 O O . ILE A 1 87 ? -10.841 -5.462 7.349 1.00 90.56 87 ILE A O 1
ATOM 657 N N . TYR A 1 88 ? -10.167 -4.087 5.707 1.00 90.25 88 TYR A N 1
ATOM 658 C CA . TYR A 1 88 ? -11.214 -3.092 5.929 1.00 90.25 88 TYR A CA 1
ATOM 659 C C . TYR A 1 88 ? -12.623 -3.691 5.816 1.00 90.25 88 TYR A C 1
ATOM 661 O O . TYR A 1 88 ? -13.461 -3.482 6.694 1.00 90.25 88 TYR A O 1
ATOM 669 N N . ARG A 1 89 ? -12.880 -4.455 4.748 1.00 91.31 89 ARG A N 1
ATOM 670 C CA . ARG A 1 89 ? -14.177 -5.092 4.505 1.00 91.31 89 ARG A CA 1
ATOM 671 C C . ARG A 1 89 ? -14.493 -6.118 5.589 1.00 91.31 89 ARG A C 1
ATOM 673 O O . ARG A 1 89 ? -15.578 -6.071 6.154 1.00 91.31 89 ARG A O 1
ATOM 680 N N . LYS A 1 90 ? -13.532 -6.987 5.914 1.00 89.25 90 LYS A N 1
ATOM 681 C CA . LYS A 1 90 ? -13.701 -8.058 6.899 1.00 89.25 90 LYS A CA 1
ATOM 682 C C . LYS A 1 90 ? -14.031 -7.516 8.286 1.00 89.25 90 LYS A C 1
ATOM 684 O O . LYS A 1 90 ? -14.866 -8.093 8.960 1.00 89.25 90 LYS A O 1
ATOM 689 N N . ILE A 1 91 ? -13.427 -6.400 8.684 1.00 84.25 91 ILE A N 1
ATOM 690 C CA . ILE A 1 91 ? -13.710 -5.763 9.976 1.00 84.25 91 ILE A CA 1
ATOM 691 C C . ILE A 1 91 ? -15.066 -5.046 9.959 1.00 84.25 91 ILE A C 1
ATOM 693 O O . ILE A 1 91 ? -15.773 -5.059 10.957 1.00 84.25 91 ILE A O 1
ATOM 697 N N . THR A 1 92 ? -15.452 -4.449 8.828 1.00 83.56 92 THR A N 1
ATOM 698 C CA . THR A 1 92 ? -16.684 -3.649 8.726 1.00 83.56 92 THR A CA 1
ATOM 699 C C . THR A 1 92 ? -17.945 -4.508 8.573 1.00 83.56 92 THR A C 1
ATOM 701 O O . THR A 1 92 ? -18.932 -4.255 9.253 1.00 83.56 92 THR A O 1
ATOM 704 N N . GLU A 1 93 ? -17.936 -5.533 7.711 1.00 85.56 93 GLU A N 1
ATOM 705 C CA . GLU A 1 93 ? -19.096 -6.427 7.494 1.00 85.56 93 GLU A CA 1
ATOM 706 C C . GLU A 1 93 ? -19.492 -7.168 8.767 1.00 85.56 93 GLU A C 1
ATOM 708 O O . GLU A 1 93 ? -20.660 -7.405 9.052 1.00 85.56 93 GLU A O 1
ATOM 713 N N . GLU A 1 94 ? -18.489 -7.522 9.549 1.00 75.88 94 GLU A N 1
ATOM 714 C CA . GLU A 1 94 ? -18.662 -8.315 10.744 1.00 75.88 94 GLU A CA 1
ATOM 715 C C . GLU A 1 94 ? -19.280 -7.459 11.875 1.00 75.88 94 GLU A C 1
ATOM 717 O O . GLU A 1 94 ? -19.895 -8.014 12.778 1.00 75.88 94 GLU A O 1
ATOM 722 N N . ILE A 1 95 ? -19.169 -6.124 11.828 1.00 72.56 95 ILE A N 1
ATOM 723 C CA . ILE A 1 95 ? -19.882 -5.207 12.742 1.00 72.56 95 ILE A CA 1
ATOM 724 C C . ILE A 1 95 ? -21.364 -5.105 12.363 1.00 72.56 95 ILE A C 1
ATOM 726 O O . ILE A 1 95 ? -22.213 -4.980 13.238 1.00 72.56 95 ILE A O 1
ATOM 730 N N . VAL A 1 96 ? -21.683 -5.142 11.067 1.00 78.62 96 VAL A N 1
ATOM 731 C CA . VAL A 1 96 ? -23.070 -5.031 10.592 1.00 78.62 96 VAL A CA 1
ATOM 732 C C . VAL A 1 96 ? -23.862 -6.286 10.952 1.00 78.62 96 VAL A C 1
ATOM 734 O O . VAL A 1 96 ? -24.941 -6.166 11.517 1.00 78.62 96 VAL A O 1
ATOM 737 N N . ASN A 1 97 ? -23.299 -7.472 10.707 1.00 75.44 97 ASN A N 1
ATOM 738 C CA . ASN A 1 97 ? -24.011 -8.731 10.944 1.00 75.44 97 ASN A CA 1
ATOM 739 C C . ASN A 1 97 ? -24.285 -9.014 12.433 1.00 75.44 97 ASN A C 1
ATOM 741 O O . ASN A 1 97 ? -25.292 -9.637 12.742 1.00 75.44 97 ASN A O 1
ATOM 745 N N . ASP A 1 98 ? -23.438 -8.540 13.355 1.00 65.06 98 ASP A N 1
ATOM 746 C CA . ASP A 1 98 ? -23.671 -8.724 14.798 1.00 65.06 98 ASP A CA 1
ATOM 747 C C . ASP A 1 98 ? -24.871 -7.908 15.319 1.00 65.06 98 ASP A C 1
ATOM 749 O O . ASP A 1 98 ? -25.422 -8.242 16.364 1.00 65.06 98 ASP A O 1
ATOM 753 N N . ASN A 1 99 ? -25.296 -6.854 14.611 1.00 64.19 99 ASN A N 1
ATOM 754 C CA . ASN A 1 99 ? -26.419 -6.017 15.046 1.00 64.19 99 ASN A CA 1
ATOM 755 C C . ASN A 1 99 ? -27.795 -6.580 14.651 1.00 64.19 99 ASN A C 1
ATOM 757 O O . ASN A 1 99 ? -28.793 -6.180 15.249 1.00 64.19 99 ASN A O 1
ATOM 761 N N . ASP A 1 100 ? -27.862 -7.489 13.674 1.00 64.25 100 ASP A N 1
ATOM 762 C CA . ASP A 1 100 ? -29.138 -8.009 13.159 1.00 64.25 100 ASP A CA 1
ATOM 763 C C . ASP A 1 100 ? -29.618 -9.277 13.898 1.00 64.25 100 ASP A C 1
ATOM 765 O O . ASP A 1 100 ? -30.818 -9.551 13.928 1.00 64.25 100 ASP A O 1
ATOM 769 N N . ASP A 1 101 ? -28.722 -10.018 14.562 1.00 55.59 101 ASP A N 1
ATOM 770 C CA . ASP A 1 101 ? -29.066 -11.297 15.209 1.00 55.59 101 ASP A CA 1
ATOM 771 C C . ASP A 1 101 ? -29.607 -11.167 16.652 1.00 55.59 101 ASP A C 1
ATOM 773 O O . ASP A 1 101 ? -30.135 -12.145 17.185 1.00 55.59 101 ASP A O 1
ATOM 777 N N . ASP A 1 102 ? -29.548 -9.983 17.280 1.00 52.88 102 ASP A N 1
ATOM 778 C CA . ASP A 1 102 ? -30.046 -9.777 18.660 1.00 52.88 102 ASP A CA 1
ATOM 779 C C . ASP A 1 102 ? -31.473 -9.191 18.724 1.00 52.88 102 ASP A C 1
ATOM 781 O O . ASP A 1 102 ? -32.069 -9.107 19.794 1.00 52.88 102 ASP A O 1
ATOM 785 N N . TYR A 1 103 ? -32.073 -8.831 17.580 1.00 51.91 103 TYR A N 1
ATOM 786 C CA . TYR A 1 103 ? -33.457 -8.324 17.518 1.00 51.91 103 TYR A CA 1
ATOM 787 C C . TYR A 1 103 ? -34.491 -9.339 17.008 1.00 51.91 103 TYR A C 1
ATOM 789 O O . TYR A 1 103 ? -35.680 -9.028 16.975 1.00 51.91 103 TYR A O 1
ATOM 797 N N . PHE A 1 104 ? -34.077 -10.555 16.634 1.00 46.66 104 PHE A N 1
ATOM 798 C CA . PHE A 1 104 ? -34.975 -11.579 16.077 1.00 46.66 104 PHE A CA 1
ATOM 799 C C . PHE A 1 104 ? -34.906 -12.923 16.814 1.00 46.66 104 PHE A C 1
ATOM 801 O O . PHE A 1 104 ? -34.975 -13.997 16.208 1.00 46.66 104 PHE A O 1
ATOM 808 N N . ARG A 1 105 ? -34.778 -12.877 18.146 1.00 44.03 105 ARG A N 1
ATOM 809 C CA . ARG A 1 105 ? -34.888 -14.073 18.992 1.00 44.03 105 ARG A CA 1
ATOM 810 C C . ARG A 1 105 ? -35.738 -13.902 20.255 1.00 44.03 105 ARG A C 1
ATOM 812 O O . ARG A 1 105 ? -35.565 -14.664 21.200 1.00 44.03 105 ARG A O 1
ATOM 819 N N . ASP A 1 106 ? -36.704 -12.991 20.206 1.00 47.09 106 ASP A N 1
ATOM 820 C CA . ASP A 1 106 ? -37.938 -13.099 20.985 1.00 47.09 106 ASP A CA 1
ATOM 821 C C . ASP A 1 106 ? -39.065 -13.515 20.024 1.00 47.09 106 ASP A C 1
ATOM 823 O O . ASP A 1 106 ? -39.136 -13.039 18.896 1.00 47.09 106 ASP A O 1
ATOM 827 N N . ASP A 1 107 ? -39.921 -14.432 20.471 1.00 46.12 107 ASP A N 1
ATOM 828 C CA . ASP A 1 107 ? -41.151 -14.890 19.807 1.00 46.12 107 ASP A CA 1
ATOM 829 C C . ASP A 1 107 ? -41.018 -15.893 18.645 1.00 46.12 107 ASP A C 1
ATOM 831 O O . ASP A 1 107 ? -41.288 -15.574 17.494 1.00 46.12 107 ASP A O 1
ATOM 835 N N . LEU A 1 108 ? -40.704 -17.159 18.957 1.00 52.91 108 LEU A N 1
ATOM 836 C CA . LEU A 1 108 ? -41.525 -18.336 18.585 1.00 52.91 108 LEU A CA 1
ATOM 837 C C . LEU A 1 108 ? -40.758 -19.638 18.881 1.00 52.91 108 LEU A C 1
ATOM 839 O O . LEU A 1 108 ? -40.052 -20.155 18.020 1.00 52.91 108 LEU A O 1
ATOM 843 N N . TYR A 1 109 ? -40.942 -20.225 20.069 1.00 38.75 109 TYR A N 1
ATOM 844 C CA . TYR A 1 109 ? -41.102 -21.684 20.182 1.00 38.75 109 TYR A CA 1
ATOM 845 C C . TYR A 1 109 ? -41.728 -22.087 21.531 1.00 38.75 109 TYR A C 1
ATOM 847 O O . TYR A 1 109 ? -41.065 -22.150 22.560 1.00 38.75 109 TYR A O 1
ATOM 855 N N . CYS A 1 110 ? -43.037 -22.337 21.450 1.00 33.31 110 CYS A N 1
ATOM 856 C CA . CYS A 1 110 ? -43.874 -23.288 22.190 1.00 33.31 110 CYS A CA 1
ATOM 857 C C . CYS A 1 110 ? -43.712 -23.425 23.714 1.00 33.31 110 CYS A C 1
ATOM 859 O O . CYS A 1 110 ? -42.935 -24.226 24.225 1.00 33.31 110 CYS A O 1
ATOM 861 N N . ASP A 1 111 ? -44.594 -22.711 24.413 1.00 42.78 111 ASP A N 1
ATOM 862 C CA . ASP A 1 111 ? -45.736 -23.280 25.144 1.00 42.78 111 ASP A CA 1
ATOM 863 C C . ASP A 1 111 ? -45.697 -24.791 25.486 1.00 42.78 111 ASP A C 1
ATOM 865 O O . ASP A 1 111 ? -45.511 -25.660 24.629 1.00 42.78 111 ASP A O 1
ATOM 869 N N . SER A 1 112 ? -46.040 -25.059 26.749 1.00 49.41 112 SER A N 1
ATOM 870 C CA . SER A 1 112 ? -46.324 -26.335 27.422 1.00 49.41 112 SER A CA 1
ATOM 871 C C . SER A 1 112 ? -45.154 -27.195 27.941 1.00 49.41 112 SER A C 1
ATOM 873 O O . SER A 1 112 ? -44.873 -28.289 27.454 1.00 49.41 112 SER A O 1
ATOM 875 N N . GLN A 1 113 ? -44.593 -26.799 29.093 1.00 37.22 113 GLN A N 1
ATOM 876 C CA . GLN A 1 113 ? -44.179 -27.771 30.117 1.00 37.22 113 GLN A CA 1
ATOM 877 C C . GLN A 1 113 ? -44.672 -27.385 31.530 1.00 37.22 113 GLN A C 1
ATOM 879 O O . GLN A 1 113 ? -44.829 -26.201 31.825 1.00 37.22 113 GLN A O 1
ATOM 884 N N . PRO A 1 114 ? -45.003 -28.390 32.370 1.00 50.22 114 PRO A N 1
ATOM 885 C CA . PRO A 1 114 ? -45.880 -28.264 33.539 1.00 50.22 114 PRO A CA 1
ATOM 886 C C . PRO A 1 114 ? -45.203 -27.611 34.759 1.00 50.22 114 PRO A C 1
ATOM 888 O O . PRO A 1 114 ? -43.975 -27.536 34.824 1.00 50.22 114 PRO A O 1
ATOM 891 N N . PRO A 1 115 ? -45.992 -27.181 35.765 1.00 48.72 115 PRO A N 1
ATOM 892 C CA . PRO A 1 115 ? -45.474 -26.493 36.938 1.00 48.72 115 PRO A CA 1
ATOM 893 C C . PRO A 1 115 ? -44.733 -27.479 37.846 1.00 48.72 115 PRO A C 1
ATOM 895 O O . PRO A 1 115 ? -45.350 -28.2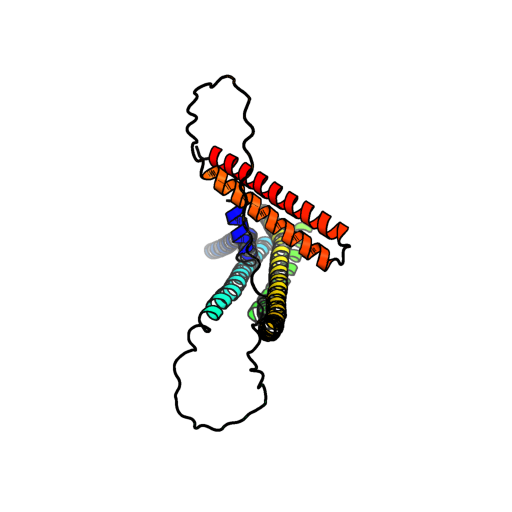54 38.574 1.00 48.72 115 PRO A O 1
ATOM 898 N N . TYR A 1 116 ? -43.403 -27.433 37.830 1.00 41.31 116 TYR A N 1
ATOM 899 C CA . TYR A 1 116 ? -42.589 -27.990 38.904 1.00 41.31 116 TYR A CA 1
ATOM 900 C C . TYR A 1 116 ? -41.837 -26.848 39.583 1.00 41.31 116 TYR A C 1
ATOM 902 O O . TYR A 1 116 ? -40.915 -26.263 39.017 1.00 41.31 116 TYR A O 1
ATOM 910 N N . GLN A 1 117 ? -42.273 -26.513 40.798 1.00 50.22 117 GLN A N 1
ATOM 911 C CA . GLN A 1 117 ? -41.562 -25.610 41.692 1.00 50.22 117 GLN A CA 1
ATOM 912 C C . GLN A 1 117 ? -40.202 -26.226 42.034 1.00 50.22 117 GLN A C 1
ATOM 914 O O . GLN A 1 117 ? -40.124 -27.265 42.689 1.00 50.22 117 GLN A O 1
ATOM 919 N N . ARG A 1 118 ? -39.124 -25.579 41.589 1.00 42.28 118 ARG A N 1
ATOM 920 C CA . ARG A 1 1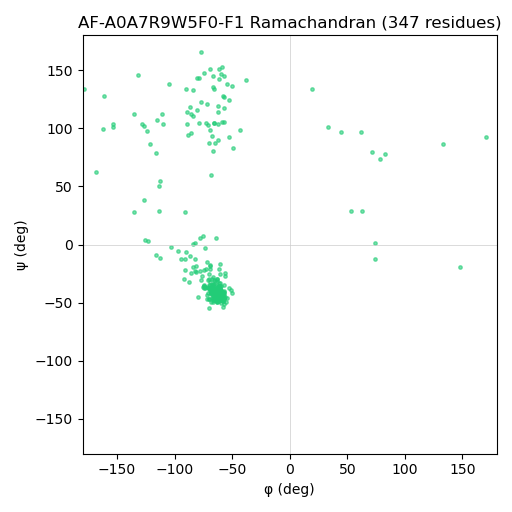18 ? -37.788 -25.773 42.147 1.00 42.28 118 ARG A CA 1
ATOM 921 C C . ARG A 1 118 ? -37.277 -24.410 42.595 1.00 42.28 118 ARG A C 1
ATOM 923 O O . ARG A 1 118 ? -36.814 -23.616 41.782 1.00 42.28 118 ARG A O 1
ATOM 930 N N . GLU A 1 119 ? -37.437 -24.163 43.887 1.00 53.84 119 GLU A N 1
ATOM 931 C CA . GLU A 1 119 ? -36.706 -23.140 44.623 1.00 53.84 119 GLU A CA 1
ATOM 932 C C . GLU A 1 119 ? -35.197 -23.459 44.574 1.00 53.84 119 GLU A C 1
ATOM 934 O O . GLU A 1 119 ? -34.781 -24.620 44.617 1.00 53.84 119 GLU A O 1
ATOM 939 N N . ASP A 1 120 ? -34.412 -22.388 44.455 1.00 56.84 120 ASP A N 1
ATOM 940 C CA . ASP A 1 120 ? -33.013 -22.251 44.866 1.00 56.84 120 ASP A CA 1
ATOM 941 C C . ASP A 1 120 ? -31.912 -22.981 44.075 1.00 56.84 120 ASP A C 1
ATOM 943 O O . ASP A 1 120 ? -31.313 -23.955 44.523 1.00 56.84 120 ASP A O 1
ATOM 947 N N . LEU A 1 121 ? -31.527 -22.394 42.935 1.00 51.19 121 LEU A N 1
ATOM 948 C CA . LEU A 1 121 ? -30.119 -22.060 42.658 1.00 51.19 121 LEU A CA 1
ATOM 949 C C . LEU A 1 121 ? -30.073 -21.015 41.527 1.00 51.19 121 LEU A C 1
ATOM 951 O O . LEU A 1 121 ? -30.673 -21.262 40.477 1.00 51.19 121 LEU A O 1
ATOM 955 N N . PRO A 1 122 ? -29.385 -19.866 41.679 1.00 54.22 122 PRO A N 1
ATOM 956 C CA . PRO A 1 122 ? -29.213 -18.920 40.585 1.00 54.22 122 PRO A CA 1
ATOM 957 C C . PRO A 1 122 ? -28.319 -19.570 39.531 1.00 54.22 122 PRO A C 1
ATOM 959 O O . PRO A 1 122 ? -27.091 -19.556 39.612 1.00 54.22 122 PRO A O 1
ATOM 962 N N . ASN A 1 123 ? -28.966 -20.205 38.558 1.00 48.75 123 ASN A N 1
ATOM 963 C CA . ASN A 1 123 ? -28.336 -20.782 37.392 1.00 48.75 123 ASN A CA 1
ATOM 964 C C . ASN A 1 123 ? -27.858 -19.601 36.542 1.00 48.75 123 ASN A C 1
ATOM 966 O O . ASN A 1 123 ? -28.606 -19.067 35.728 1.00 48.75 123 ASN A O 1
ATOM 970 N N . SER A 1 124 ? -26.638 -19.150 36.848 1.00 52.28 124 SER A N 1
ATOM 971 C CA . SER A 1 124 ? -25.836 -18.199 36.087 1.00 52.28 124 SER A CA 1
ATOM 972 C C . SER A 1 124 ? -25.943 -18.563 34.615 1.00 52.28 124 SER A C 1
ATOM 974 O O . SER A 1 124 ? -25.296 -19.496 34.138 1.00 52.28 124 SER A O 1
ATOM 976 N N . THR A 1 125 ? -26.823 -17.860 33.914 1.00 47.28 125 THR A N 1
ATOM 977 C CA . THR A 1 125 ? -26.978 -17.926 32.475 1.00 47.28 125 THR A CA 1
ATOM 978 C C . THR A 1 125 ? -25.625 -17.576 31.876 1.00 47.28 125 THR A C 1
ATOM 980 O O . THR A 1 125 ? -25.178 -16.433 31.921 1.00 47.28 125 THR A O 1
ATOM 983 N N . ASN A 1 126 ? -24.939 -18.600 31.367 1.00 52.19 126 ASN A N 1
ATOM 984 C CA . ASN A 1 126 ? -23.690 -18.501 30.622 1.00 52.19 126 ASN A CA 1
ATOM 985 C C . ASN A 1 126 ? -23.954 -17.828 29.266 1.00 52.19 126 ASN A C 1
ATOM 987 O O . ASN A 1 126 ? -23.750 -18.444 28.220 1.00 52.19 126 ASN A O 1
ATOM 991 N N . SER A 1 127 ? -24.451 -16.589 29.270 1.00 53.78 127 SER A N 1
ATOM 992 C CA . SER A 1 127 ? -24.447 -15.771 28.065 1.00 53.78 127 SER A CA 1
ATOM 993 C C . SER A 1 127 ? -22.982 -15.577 27.685 1.00 53.78 127 SER A C 1
ATOM 995 O O . SER A 1 127 ? -22.207 -15.093 28.518 1.00 53.78 127 SER A O 1
ATOM 997 N N . PRO A 1 128 ? -22.557 -16.022 26.490 1.00 56.88 128 PRO A N 1
ATOM 998 C CA . PRO A 1 128 ? -21.187 -15.830 26.053 1.00 56.88 128 PRO A CA 1
ATOM 999 C C . PRO A 1 128 ? -20.912 -14.329 26.077 1.00 56.88 128 PRO A C 1
ATOM 1001 O O . PRO A 1 128 ? -21.594 -13.566 25.399 1.00 56.88 128 PRO A O 1
ATOM 1004 N N . ALA A 1 129 ? -19.961 -13.913 26.917 1.00 54.41 129 ALA A N 1
ATOM 1005 C CA . ALA A 1 129 ? -19.604 -12.511 27.066 1.00 54.41 129 ALA A CA 1
ATOM 1006 C C . ALA A 1 129 ? -19.365 -11.884 25.678 1.00 54.41 129 ALA A C 1
ATOM 1008 O O . ALA A 1 129 ? -18.727 -12.535 24.836 1.00 54.41 129 ALA A O 1
ATOM 1009 N N . PRO A 1 130 ? -19.869 -10.662 25.426 1.00 55.41 130 PRO A N 1
ATOM 1010 C CA . PRO A 1 130 ? -19.743 -10.010 24.132 1.00 55.41 130 PRO A CA 1
ATOM 1011 C C . PRO A 1 130 ? -18.273 -9.987 23.709 1.00 55.41 130 PRO A C 1
ATOM 1013 O O . PRO A 1 130 ? -17.381 -9.552 24.446 1.00 55.41 130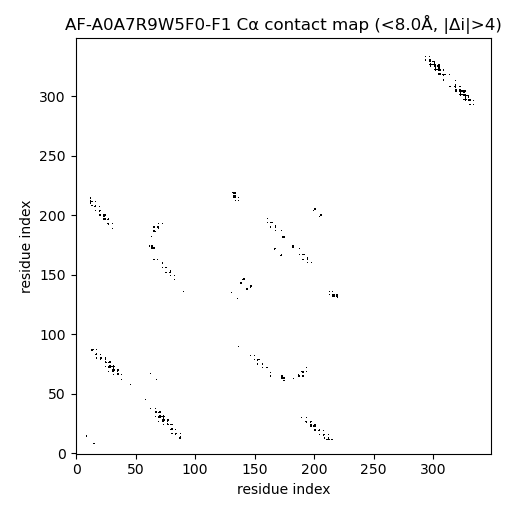 PRO A O 1
ATOM 1016 N N . LYS A 1 131 ? -17.992 -10.539 22.525 1.00 62.66 131 LYS A N 1
ATOM 1017 C CA . LYS A 1 131 ? -16.629 -10.602 22.001 1.00 62.66 131 LYS A CA 1
ATOM 1018 C C . LYS A 1 131 ? -16.203 -9.201 21.600 1.00 62.66 131 LYS A C 1
ATOM 1020 O O . LYS A 1 131 ? -16.560 -8.712 20.536 1.00 62.66 131 LYS A O 1
ATOM 1025 N N . SER A 1 132 ? -15.392 -8.597 22.452 1.00 69.56 132 SER A N 1
ATOM 1026 C CA . SER A 1 132 ? -14.699 -7.344 22.177 1.00 69.56 132 SER A CA 1
ATOM 1027 C C . SER A 1 132 ? -14.178 -7.181 20.741 1.00 69.56 132 SER A C 1
ATOM 1029 O O . SER A 1 132 ? -13.586 -8.112 20.188 1.00 69.56 132 SER A O 1
ATOM 1031 N N . GLU A 1 133 ? -14.275 -5.969 20.179 1.00 68.44 133 GLU A N 1
ATOM 1032 C CA . GLU A 1 133 ? -13.677 -5.609 18.876 1.00 68.44 133 GLU A CA 1
ATOM 1033 C C . GLU A 1 133 ? -12.186 -5.992 18.797 1.00 68.44 133 GLU A C 1
ATOM 1035 O O . GLU A 1 133 ? -11.713 -6.507 17.785 1.00 68.44 133 GLU A O 1
ATOM 1040 N N . ALA A 1 134 ? -11.445 -5.805 19.893 1.00 70.44 134 ALA A N 1
ATOM 1041 C CA . ALA A 1 134 ? -10.039 -6.189 19.996 1.00 70.44 134 ALA A CA 1
ATOM 1042 C C . ALA A 1 134 ? -9.834 -7.711 19.920 1.00 70.44 134 ALA A C 1
ATOM 1044 O O . ALA A 1 134 ? -8.936 -8.181 19.220 1.00 70.44 134 ALA A O 1
ATOM 1045 N N . GLY A 1 135 ? -10.678 -8.486 20.611 1.00 73.88 135 GLY A N 1
ATOM 1046 C CA . GLY A 1 135 ? -10.663 -9.946 20.544 1.00 73.88 135 GLY A CA 1
ATOM 1047 C C . GLY A 1 135 ? -10.973 -10.453 19.138 1.00 73.88 135 GLY A C 1
ATOM 1048 O O . GLY A 1 135 ? -10.347 -11.404 18.679 1.00 73.88 135 GLY A O 1
ATOM 1049 N N . ARG A 1 136 ? -11.864 -9.766 18.418 1.00 71.56 136 ARG A N 1
ATOM 1050 C CA . ARG A 1 136 ? -12.188 -10.064 17.019 1.00 71.56 136 ARG A CA 1
ATOM 1051 C C . ARG A 1 136 ? -11.041 -9.724 16.076 1.00 71.56 136 ARG A C 1
ATOM 1053 O O . ARG A 1 136 ? -10.643 -10.570 15.283 1.00 71.56 136 ARG A O 1
ATOM 1060 N N . ALA A 1 137 ? -10.444 -8.540 16.207 1.00 74.75 137 ALA A N 1
ATOM 1061 C CA . ALA A 1 137 ? -9.276 -8.148 15.421 1.00 74.75 137 ALA A CA 1
ATOM 1062 C C . ALA A 1 137 ? -8.100 -9.119 15.628 1.00 74.75 137 ALA A C 1
ATOM 1064 O O . ALA A 1 137 ? -7.447 -9.516 14.663 1.00 74.75 137 ALA A O 1
ATOM 1065 N N . TRP A 1 138 ? -7.869 -9.557 16.870 1.00 80.12 138 TRP A N 1
ATOM 1066 C CA . TRP A 1 138 ? -6.875 -10.581 17.192 1.00 80.12 138 TRP A CA 1
ATOM 1067 C C . TRP A 1 138 ? -7.231 -11.945 16.595 1.00 80.12 138 TRP A C 1
ATOM 1069 O O . TRP A 1 138 ? -6.377 -12.610 16.009 1.00 80.12 138 TRP A O 1
ATOM 1079 N N . GLN A 1 139 ? -8.501 -12.349 16.685 1.00 80.50 139 GLN A N 1
ATOM 1080 C CA . GLN A 1 139 ? -8.977 -13.595 16.094 1.00 80.50 139 GLN A CA 1
ATOM 1081 C C . GLN A 1 139 ? -8.772 -13.601 14.574 1.00 80.50 139 GLN A C 1
ATOM 1083 O O . GLN A 1 139 ? -8.288 -14.593 14.035 1.00 80.50 139 GLN A O 1
ATOM 1088 N N . VAL A 1 140 ? -9.058 -12.490 13.892 1.00 79.25 140 VAL A N 1
ATOM 1089 C CA . VAL A 1 140 ? -8.781 -12.321 12.460 1.00 79.25 140 VAL A CA 1
ATOM 1090 C C . VAL A 1 140 ? -7.277 -12.393 12.191 1.00 79.25 140 VAL A C 1
ATOM 1092 O O . VAL A 1 140 ? -6.859 -13.117 11.294 1.00 79.25 140 VAL A O 1
ATOM 1095 N N . LEU A 1 141 ? -6.437 -11.721 12.983 1.00 81.94 141 LEU A N 1
ATOM 1096 C CA . LEU A 1 141 ? -4.989 -11.721 12.755 1.00 81.94 141 LEU A CA 1
ATOM 1097 C C . LEU A 1 141 ? -4.353 -13.114 12.900 1.00 81.94 141 LEU A C 1
ATOM 1099 O O . LEU A 1 141 ? -3.454 -13.467 12.137 1.00 81.94 141 LEU A O 1
ATOM 1103 N N . CYS A 1 142 ? -4.806 -13.889 13.887 1.00 85.00 142 CYS A N 1
ATOM 1104 C CA . CYS A 1 142 ? -4.210 -15.176 14.239 1.00 85.00 142 CYS A CA 1
ATOM 1105 C C . CYS A 1 142 ? -4.844 -16.374 13.527 1.00 85.00 142 CYS A C 1
ATOM 1107 O O . CYS A 1 142 ? -4.156 -17.369 13.308 1.00 85.00 142 CYS A O 1
ATOM 1109 N N . HIS A 1 143 ? -6.133 -16.308 13.187 1.00 88.12 143 HIS A N 1
ATOM 1110 C CA . HIS A 1 143 ? -6.863 -17.449 12.629 1.00 88.12 143 HIS A CA 1
ATOM 1111 C C . HIS A 1 143 ? -7.287 -17.270 11.170 1.00 88.12 143 HIS A C 1
ATOM 1113 O O . HIS A 1 143 ? -7.687 -18.259 10.558 1.00 88.12 143 HIS A O 1
ATOM 1119 N N . ASP A 1 144 ? -7.199 -16.068 10.587 1.00 89.88 144 ASP A N 1
ATOM 1120 C CA . ASP A 1 144 ? -7.504 -15.886 9.168 1.00 89.88 144 ASP A CA 1
ATOM 1121 C C . ASP A 1 144 ? -6.270 -16.220 8.303 1.00 89.88 144 ASP A C 1
ATOM 1123 O O . ASP A 1 144 ? -5.297 -15.454 8.278 1.00 89.88 144 ASP A O 1
ATOM 1127 N N . PRO A 1 145 ? -6.290 -17.328 7.535 1.00 91.75 145 PRO A N 1
ATOM 1128 C CA . PRO A 1 145 ? -5.165 -17.706 6.685 1.00 91.75 145 PRO A CA 1
ATOM 1129 C C . PRO A 1 145 ? -4.840 -16.642 5.626 1.00 91.75 145 PRO A C 1
ATOM 1131 O O . PRO A 1 145 ? -3.693 -16.537 5.189 1.00 91.75 145 PRO A O 1
ATOM 1134 N N . LYS A 1 146 ? -5.809 -15.805 5.227 1.00 93.56 146 LYS A N 1
ATOM 1135 C CA . LYS A 1 146 ? -5.580 -14.721 4.258 1.00 93.56 146 LYS A CA 1
ATOM 1136 C C . LYS A 1 146 ? -4.709 -13.614 4.849 1.00 93.56 146 LYS A C 1
ATOM 1138 O O . LYS A 1 146 ? -3.907 -13.024 4.127 1.00 93.56 146 LYS A O 1
ATOM 1143 N N . ILE A 1 147 ? -4.802 -13.371 6.157 1.00 92.00 147 ILE A N 1
ATOM 1144 C CA . ILE A 1 147 ? -3.914 -12.432 6.850 1.00 92.00 147 ILE A CA 1
ATOM 1145 C C . ILE A 1 147 ? -2.494 -12.995 6.930 1.00 92.00 147 ILE A C 1
ATOM 1147 O O . ILE A 1 147 ? -1.534 -12.255 6.719 1.00 92.00 147 ILE A O 1
ATOM 1151 N N . SER A 1 148 ? -2.328 -14.306 7.125 1.00 91.44 148 SER A N 1
ATOM 1152 C CA . SER A 1 148 ? -1.001 -14.935 7.051 1.00 91.44 148 SER A CA 1
ATOM 1153 C C . SER A 1 148 ? -0.356 -14.758 5.671 1.00 91.44 148 SER A C 1
ATOM 1155 O O . SER A 1 148 ? 0.817 -14.394 5.582 1.00 91.44 148 SER A O 1
ATOM 1157 N N . VAL A 1 149 ? -1.127 -14.929 4.589 1.00 94.25 149 VAL A N 1
ATOM 1158 C CA . VAL A 1 149 ? -0.658 -14.649 3.218 1.00 94.25 149 VAL A CA 1
ATOM 1159 C C . VAL A 1 149 ? -0.235 -13.184 3.067 1.00 94.25 149 VAL A C 1
ATOM 1161 O O . VAL A 1 149 ? 0.799 -12.904 2.463 1.00 94.25 149 VAL A O 1
ATOM 1164 N N . TYR A 1 150 ? -0.975 -12.246 3.663 1.00 94.06 150 TYR A N 1
ATOM 1165 C CA . TYR A 1 150 ? -0.612 -10.828 3.655 1.00 94.06 150 TYR A CA 1
ATOM 1166 C C . TYR A 1 150 ? 0.700 -10.527 4.408 1.00 94.06 150 TYR A C 1
ATOM 1168 O O . TYR A 1 150 ? 1.517 -9.722 3.950 1.00 94.06 150 TYR A O 1
ATOM 1176 N N . ILE A 1 151 ? 0.949 -11.192 5.537 1.00 93.56 151 ILE A N 1
ATOM 1177 C CA . ILE A 1 151 ? 2.220 -11.063 6.267 1.00 93.56 151 ILE A CA 1
ATOM 1178 C C . ILE A 1 151 ? 3.378 -11.561 5.393 1.00 93.56 151 ILE A C 1
ATOM 1180 O O . ILE A 1 151 ? 4.385 -10.865 5.259 1.00 93.56 151 ILE A O 1
ATOM 1184 N N . LEU A 1 152 ? 3.220 -12.714 4.735 1.00 95.88 152 LEU A N 1
ATOM 1185 C CA . LEU A 1 152 ? 4.222 -13.241 3.802 1.00 95.88 152 LEU A CA 1
ATOM 1186 C C . LEU A 1 152 ? 4.467 -12.289 2.624 1.00 95.88 152 LEU A C 1
ATOM 1188 O O . LEU A 1 152 ? 5.621 -12.051 2.265 1.00 95.88 152 LEU A O 1
ATOM 1192 N N . LEU A 1 153 ? 3.405 -11.691 2.074 1.00 96.12 153 LEU A N 1
ATOM 1193 C CA . LEU A 1 153 ? 3.499 -10.665 1.033 1.00 96.12 153 LEU A CA 1
ATOM 1194 C C . LEU A 1 153 ? 4.326 -9.461 1.508 1.00 96.12 153 LEU A C 1
ATOM 1196 O O . LEU A 1 153 ? 5.190 -8.982 0.780 1.00 96.12 153 LEU A O 1
ATOM 1200 N N . THR A 1 154 ? 4.114 -9.014 2.747 1.00 95.19 154 THR A N 1
ATOM 1201 C CA . THR A 1 154 ? 4.840 -7.884 3.348 1.00 95.19 154 THR A CA 1
ATOM 1202 C C . THR A 1 154 ? 6.325 -8.199 3.559 1.00 95.19 154 THR A C 1
ATOM 1204 O O . THR A 1 154 ? 7.187 -7.359 3.291 1.00 95.19 154 THR A O 1
ATOM 1207 N N . VAL A 1 155 ? 6.649 -9.420 3.997 1.00 96.62 155 VAL A N 1
ATOM 1208 C CA . VAL A 1 155 ? 8.042 -9.879 4.131 1.00 96.62 155 VAL A CA 1
ATOM 1209 C C . VAL A 1 155 ? 8.717 -9.941 2.762 1.00 96.62 155 VAL A C 1
ATOM 1211 O O . VAL A 1 155 ? 9.817 -9.410 2.596 1.00 96.62 155 VAL A O 1
ATOM 1214 N N . PHE A 1 156 ? 8.045 -10.526 1.767 1.00 97.38 156 PHE A N 1
ATOM 1215 C CA . PHE A 1 156 ? 8.537 -10.558 0.391 1.00 97.38 156 PHE A CA 1
ATOM 1216 C C . PHE A 1 156 ? 8.780 -9.146 -0.150 1.00 97.38 156 PHE A C 1
ATOM 1218 O O . PHE A 1 156 ? 9.849 -8.881 -0.696 1.00 97.38 156 PHE A O 1
ATOM 1225 N N . TYR A 1 157 ? 7.841 -8.222 0.071 1.00 96.75 157 TYR A N 1
ATOM 1226 C CA . TYR A 1 157 ? 7.973 -6.822 -0.325 1.00 96.75 157 TYR A CA 1
ATOM 1227 C C . TYR A 1 157 ? 9.221 -6.169 0.276 1.00 96.75 157 TYR A C 1
ATOM 1229 O O . TYR A 1 157 ? 9.991 -5.539 -0.443 1.00 96.75 157 TYR A O 1
ATOM 1237 N N . SER A 1 158 ? 9.473 -6.366 1.573 1.00 96.69 158 SER A N 1
ATOM 1238 C CA . SER A 1 158 ? 10.651 -5.819 2.260 1.00 96.69 158 SER A CA 1
ATOM 1239 C C . SER A 1 158 ? 11.973 -6.350 1.683 1.00 96.69 158 SER A C 1
ATOM 1241 O O . SER A 1 158 ? 12.916 -5.588 1.431 1.00 96.69 158 SER A O 1
ATOM 1243 N N . ILE A 1 159 ? 12.031 -7.655 1.397 1.00 97.94 159 ILE A N 1
ATOM 1244 C CA . ILE A 1 159 ? 13.188 -8.282 0.744 1.00 97.94 159 ILE A CA 1
ATOM 1245 C C . ILE A 1 159 ? 13.366 -7.714 -0.669 1.00 97.94 159 ILE A C 1
ATOM 1247 O O . ILE A 1 159 ? 14.471 -7.312 -1.038 1.00 97.94 159 ILE A O 1
ATOM 1251 N N . TRP A 1 160 ? 12.283 -7.617 -1.443 1.00 97.81 160 TRP A N 1
ATOM 1252 C CA . TRP A 1 160 ? 12.303 -7.103 -2.813 1.00 97.81 160 TRP A CA 1
ATOM 1253 C C . TRP A 1 160 ? 12.746 -5.638 -2.888 1.00 97.81 160 TRP A C 1
ATOM 1255 O O . TRP A 1 160 ? 13.569 -5.275 -3.732 1.00 97.81 160 TRP A O 1
ATOM 1265 N N . MET A 1 161 ? 12.275 -4.811 -1.953 1.00 97.44 161 MET A N 1
ATOM 1266 C CA . MET A 1 161 ? 12.708 -3.425 -1.764 1.00 97.44 161 MET A CA 1
ATOM 1267 C C . MET A 1 161 ? 14.206 -3.338 -1.479 1.00 97.44 161 MET A C 1
ATOM 1269 O O . MET A 1 161 ? 14.912 -2.538 -2.087 1.00 97.44 161 MET A O 1
ATOM 1273 N N . SER A 1 162 ? 14.717 -4.212 -0.612 1.00 97.94 162 SER A N 1
ATOM 1274 C CA . SER A 1 162 ? 16.143 -4.259 -0.273 1.00 97.94 162 SER A CA 1
ATOM 1275 C C . SER A 1 162 ? 17.015 -4.657 -1.470 1.00 97.94 162 SER A C 1
ATOM 1277 O O . SER A 1 162 ? 18.100 -4.100 -1.654 1.00 97.94 162 SER A O 1
ATOM 1279 N N . ILE A 1 163 ? 16.541 -5.587 -2.308 1.00 97.44 163 ILE A N 1
ATOM 1280 C CA . ILE A 1 163 ? 17.202 -5.964 -3.567 1.00 97.44 163 ILE A CA 1
ATOM 1281 C C . ILE A 1 163 ? 17.246 -4.762 -4.520 1.00 97.44 163 ILE A C 1
ATOM 1283 O O . ILE A 1 163 ? 18.321 -4.426 -5.016 1.00 97.44 163 ILE A O 1
ATOM 1287 N N . GLY A 1 164 ? 16.118 -4.071 -4.710 1.00 96.38 164 GLY A N 1
ATOM 1288 C CA . GLY A 1 164 ? 16.030 -2.886 -5.571 1.00 96.38 164 GLY A CA 1
ATOM 1289 C C . GLY A 1 164 ? 16.970 -1.770 -5.131 1.00 96.38 164 GLY A C 1
ATOM 1290 O O . GLY A 1 164 ? 17.753 -1.266 -5.934 1.00 96.38 164 GLY A O 1
ATOM 1291 N N . SER A 1 165 ? 16.972 -1.451 -3.835 1.00 97.62 165 SER A N 1
ATOM 1292 C CA . SER A 1 165 ? 17.887 -0.471 -3.241 1.00 97.62 165 SER A CA 1
ATOM 1293 C C . SER A 1 165 ? 19.351 -0.826 -3.503 1.00 97.62 165 SER A C 1
ATOM 1295 O O . SER A 1 165 ? 20.130 0.030 -3.923 1.00 97.62 165 SER A O 1
ATOM 1297 N N . ARG A 1 166 ? 19.737 -2.097 -3.324 1.00 97.44 166 ARG A N 1
ATOM 1298 C CA . ARG A 1 166 ? 21.102 -2.557 -3.624 1.00 97.44 166 ARG A CA 1
ATOM 1299 C C . ARG A 1 166 ? 21.444 -2.421 -5.104 1.00 97.44 166 ARG A C 1
ATOM 1301 O O . ARG A 1 166 ? 22.554 -1.993 -5.417 1.00 97.44 166 ARG A O 1
ATOM 1308 N N . TRP A 1 167 ? 20.526 -2.752 -6.009 1.00 96.00 167 TRP A N 1
ATOM 1309 C CA . TRP A 1 167 ? 20.749 -2.615 -7.451 1.00 96.00 167 TRP A CA 1
ATOM 1310 C C . TRP A 1 167 ? 20.930 -1.162 -7.875 1.00 96.00 167 TRP A C 1
ATOM 1312 O O . TRP A 1 167 ? 21.863 -0.861 -8.615 1.00 96.00 167 TRP A O 1
ATOM 1322 N N . VAL A 1 168 ? 20.107 -0.252 -7.352 1.00 95.50 168 VAL A N 1
ATOM 1323 C CA . VAL A 1 168 ? 20.216 1.181 -7.648 1.00 95.50 168 VAL A CA 1
ATOM 1324 C C . VAL A 1 168 ? 21.527 1.769 -7.123 1.00 95.50 168 VAL A C 1
ATOM 1326 O O . VAL A 1 168 ? 22.184 2.513 -7.847 1.00 95.50 168 VAL A O 1
ATOM 1329 N N . VAL A 1 169 ? 21.940 1.415 -5.901 1.00 95.81 169 VAL A N 1
ATOM 1330 C CA . VAL A 1 169 ? 23.192 1.913 -5.300 1.00 95.81 169 VAL A CA 1
ATOM 1331 C C . VAL A 1 169 ? 24.429 1.359 -6.010 1.00 95.81 169 VAL A C 1
ATOM 1333 O O . VAL A 1 169 ? 25.392 2.088 -6.218 1.00 95.81 169 VAL A O 1
ATOM 1336 N N . SER A 1 170 ? 24.414 0.080 -6.391 1.00 94.44 170 SER A N 1
ATOM 1337 C CA . SER A 1 170 ? 25.554 -0.567 -7.061 1.00 94.44 170 SER A CA 1
ATOM 1338 C C . SER A 1 170 ? 25.625 -0.313 -8.568 1.00 94.44 170 SER A C 1
ATOM 1340 O O . SER A 1 170 ? 26.631 -0.651 -9.181 1.00 94.44 170 SER A O 1
ATOM 1342 N N . GLY A 1 171 ? 24.566 0.221 -9.183 1.00 91.31 171 GLY A N 1
ATOM 1343 C CA . GLY A 1 171 ? 24.450 0.320 -10.641 1.00 91.31 171 GLY A CA 1
ATOM 1344 C C . GLY A 1 171 ? 24.156 -1.013 -11.347 1.00 91.31 171 GLY A C 1
ATOM 1345 O O . GLY A 1 171 ? 23.989 -1.030 -12.562 1.00 91.31 171 GLY A O 1
ATOM 1346 N N . SER A 1 172 ? 24.011 -2.120 -10.607 1.00 90.19 172 SER A N 1
ATOM 1347 C CA . SER A 1 172 ? 23.810 -3.482 -11.151 1.00 90.19 172 SER A CA 1
ATOM 1348 C C . SER A 1 172 ? 22.404 -3.767 -11.705 1.00 90.19 172 SER A C 1
ATOM 1350 O O . SER A 1 172 ? 22.074 -4.908 -12.052 1.00 90.19 172 SER A O 1
ATOM 1352 N N . PHE A 1 173 ? 21.555 -2.736 -11.793 1.00 88.19 173 PHE A N 1
ATOM 1353 C CA . PHE A 1 173 ? 20.269 -2.806 -12.492 1.00 88.19 173 PHE A CA 1
ATOM 1354 C C . PHE A 1 173 ? 20.436 -2.859 -14.022 1.00 88.19 173 PHE A C 1
ATOM 1356 O O . PHE A 1 173 ? 19.487 -3.212 -14.725 1.00 88.19 173 PHE A O 1
ATOM 1363 N N . GLN A 1 174 ? 21.630 -2.540 -14.532 1.00 85.75 174 GLN A N 1
ATOM 1364 C CA . GLN A 1 174 ? 22.014 -2.758 -15.924 1.00 85.75 174 GLN A CA 1
ATOM 1365 C C . GLN A 1 174 ? 22.428 -4.229 -16.123 1.00 85.75 174 GLN A C 1
ATOM 1367 O O . GLN A 1 174 ? 22.990 -4.865 -15.233 1.00 85.75 174 GLN A O 1
ATOM 1372 N N . THR A 1 175 ? 22.100 -4.824 -17.269 1.00 74.56 175 THR A N 1
ATOM 1373 C CA . THR A 1 175 ? 22.568 -6.172 -17.626 1.00 74.56 175 THR A CA 1
ATOM 1374 C C . THR A 1 175 ? 24.006 -6.090 -18.134 1.00 74.56 175 THR A C 1
ATOM 1376 O O . THR A 1 175 ? 24.227 -5.684 -19.270 1.00 74.56 175 THR A O 1
ATOM 1379 N N . ASP A 1 176 ? 24.965 -6.500 -17.304 1.00 60.66 176 ASP A N 1
ATOM 1380 C CA . ASP A 1 176 ? 26.420 -6.317 -17.488 1.00 60.66 176 ASP A CA 1
ATOM 1381 C C . ASP A 1 176 ? 27.067 -7.020 -18.705 1.00 60.66 176 ASP A C 1
ATOM 1383 O O . ASP A 1 176 ? 28.287 -7.019 -18.839 1.00 60.66 176 ASP A O 1
ATOM 1387 N N . GLU A 1 177 ? 26.308 -7.658 -19.595 1.00 58.25 177 GLU A N 1
ATOM 1388 C CA . GLU A 1 177 ? 26.869 -8.727 -20.438 1.00 58.25 177 GLU A CA 1
ATOM 1389 C C . GLU A 1 177 ? 26.882 -8.456 -21.944 1.00 58.25 177 GLU A C 1
ATOM 1391 O O . GLU A 1 177 ? 27.504 -9.210 -22.688 1.00 58.25 177 GLU A O 1
ATOM 1396 N N . ILE A 1 178 ? 26.237 -7.391 -22.423 1.00 59.47 178 ILE A N 1
ATOM 1397 C CA . ILE A 1 178 ? 26.228 -7.080 -23.856 1.00 59.47 178 ILE A CA 1
ATOM 1398 C C . ILE A 1 178 ? 26.648 -5.626 -24.033 1.00 59.47 178 ILE A C 1
ATOM 1400 O O . ILE A 1 178 ? 25.878 -4.705 -23.762 1.00 59.47 178 ILE A O 1
ATOM 1404 N N . GLN A 1 179 ? 27.899 -5.435 -24.461 1.00 56.38 179 GLN A N 1
ATOM 1405 C CA . GLN A 1 179 ? 28.475 -4.148 -24.853 1.00 56.38 179 GLN A CA 1
ATOM 1406 C C . GLN A 1 179 ? 27.569 -3.473 -25.895 1.00 56.38 179 GLN A C 1
ATOM 1408 O O . GLN A 1 179 ? 27.681 -3.747 -27.086 1.00 56.38 179 GLN A O 1
ATOM 1413 N N . GLY A 1 180 ? 26.640 -2.621 -25.455 1.00 62.75 180 GLY A N 1
ATOM 1414 C CA . GLY A 1 180 ? 25.842 -1.792 -26.360 1.00 62.75 180 GLY A CA 1
ATOM 1415 C C . GLY A 1 180 ? 24.415 -1.465 -25.926 1.00 62.75 180 GLY A C 1
ATOM 1416 O O . GLY A 1 180 ? 23.875 -0.489 -26.432 1.00 62.75 180 GLY A O 1
ATOM 1417 N N . SER A 1 181 ? 23.795 -2.202 -24.995 1.00 68.06 181 SER A N 1
ATOM 1418 C CA . SER A 1 181 ? 22.415 -1.912 -24.560 1.00 68.06 181 SER A CA 1
ATOM 1419 C C . SER A 1 181 ? 22.354 -1.507 -23.087 1.00 68.06 181 SER A C 1
ATOM 1421 O O . SER A 1 181 ? 22.009 -2.307 -22.217 1.00 68.06 181 SER A O 1
ATOM 1423 N N . SER A 1 182 ? 22.704 -0.254 -22.794 1.00 82.00 182 SER A N 1
ATOM 1424 C CA . SER A 1 182 ? 22.416 0.349 -21.490 1.00 82.00 182 SER A CA 1
ATOM 1425 C C . SER A 1 182 ? 20.904 0.503 -21.319 1.00 82.00 182 SER A C 1
ATOM 1427 O O . SER A 1 182 ? 20.233 0.978 -22.238 1.00 82.00 182 SER A O 1
ATOM 1429 N N . CYS A 1 183 ? 20.364 0.148 -20.149 1.00 88.06 183 CYS A N 1
ATOM 1430 C CA . CYS A 1 183 ? 18.972 0.466 -19.836 1.00 88.06 183 CYS A CA 1
ATOM 1431 C C . CYS A 1 183 ? 18.739 1.986 -19.933 1.00 88.06 183 CYS A C 1
ATOM 1433 O O . CYS A 1 183 ? 19.631 2.750 -19.549 1.00 88.06 183 CYS A O 1
ATOM 1435 N N . PRO A 1 184 ? 17.557 2.441 -20.385 1.00 91.00 184 PRO A N 1
ATOM 1436 C CA . PRO A 1 184 ? 17.220 3.860 -20.379 1.00 91.00 184 PRO A CA 1
ATOM 1437 C C . PRO A 1 184 ? 17.370 4.470 -18.976 1.00 91.00 184 PRO A C 1
ATOM 1439 O O . PRO A 1 184 ? 16.938 3.871 -17.989 1.00 91.00 184 PRO A O 1
ATOM 1442 N N . GLU A 1 185 ? 17.923 5.685 -18.874 1.00 92.88 185 GLU A N 1
ATOM 1443 C CA . GLU A 1 185 ? 18.093 6.386 -17.582 1.00 92.88 185 GLU A CA 1
ATOM 1444 C C . GLU A 1 185 ? 16.743 6.654 -16.881 1.00 92.88 185 GLU A C 1
ATOM 1446 O O . GLU A 1 185 ? 16.674 6.793 -15.656 1.00 92.88 185 GLU A O 1
ATOM 1451 N N . SER A 1 186 ? 15.636 6.647 -17.637 1.00 95.31 186 SER A N 1
ATOM 1452 C CA . SER A 1 186 ? 14.279 6.705 -17.084 1.00 95.31 186 SER A CA 1
ATOM 1453 C 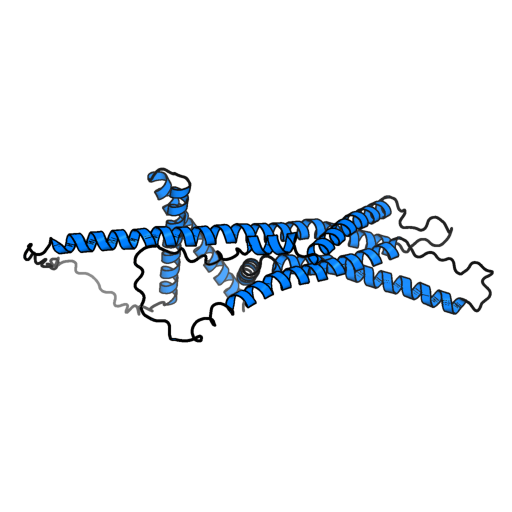C . SER A 1 186 ? 14.003 5.565 -16.102 1.00 95.31 186 SER A C 1
ATOM 1455 O O . SER A 1 186 ? 13.450 5.824 -15.037 1.00 95.31 186 SER A O 1
ATOM 1457 N N . ILE A 1 187 ? 14.469 4.340 -16.383 1.00 95.00 187 ILE A N 1
ATOM 1458 C CA . ILE A 1 187 ? 14.255 3.172 -15.513 1.00 95.00 187 ILE A CA 1
ATOM 1459 C C . ILE A 1 187 ? 14.883 3.395 -14.138 1.00 95.00 187 ILE A C 1
ATOM 1461 O O . ILE A 1 187 ? 14.280 3.073 -13.117 1.00 95.00 187 ILE A O 1
ATOM 1465 N N . ARG A 1 188 ? 16.069 4.008 -14.079 1.00 95.44 188 ARG A N 1
ATOM 1466 C CA . ARG A 1 188 ? 16.724 4.33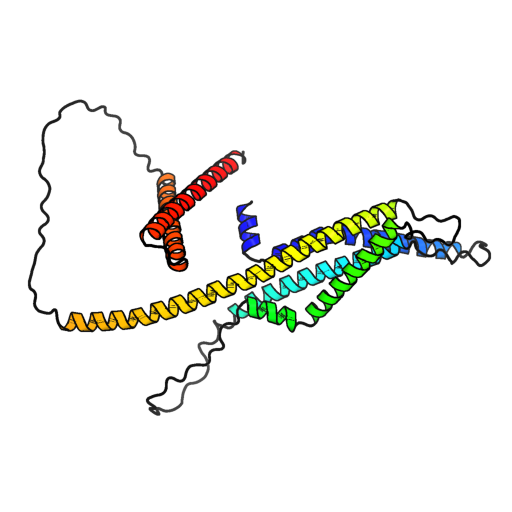3 -12.806 1.00 95.44 188 ARG A CA 1
ATOM 1467 C C . ARG A 1 188 ? 15.890 5.312 -11.977 1.00 95.44 188 ARG A C 1
ATOM 1469 O O . ARG A 1 188 ? 15.743 5.130 -10.769 1.00 95.44 188 ARG A O 1
ATOM 1476 N N . THR A 1 189 ? 15.340 6.338 -12.624 1.00 96.62 189 THR A N 1
ATOM 1477 C CA . THR A 1 189 ? 14.513 7.367 -11.970 1.00 96.62 189 THR A CA 1
ATOM 1478 C C . THR A 1 189 ? 13.192 6.780 -11.466 1.00 96.62 189 THR A C 1
ATOM 1480 O O . THR A 1 189 ? 12.746 7.077 -10.355 1.00 96.62 189 THR A O 1
ATOM 1483 N N . GLU A 1 190 ? 12.591 5.890 -12.251 1.00 97.25 190 GLU A N 1
ATOM 1484 C CA . GLU A 1 190 ? 11.384 5.150 -11.888 1.00 97.25 190 GLU A CA 1
ATOM 1485 C C . GLU A 1 190 ? 11.638 4.189 -10.725 1.00 97.25 190 GLU A C 1
ATOM 1487 O O . GLU A 1 190 ? 10.870 4.186 -9.767 1.00 97.25 190 GLU A O 1
ATOM 1492 N N . MET A 1 191 ? 12.749 3.443 -10.737 1.00 97.50 191 MET A N 1
ATOM 1493 C CA . MET A 1 191 ? 13.155 2.602 -9.607 1.00 97.50 191 MET A CA 1
ATOM 1494 C C . MET A 1 191 ? 13.346 3.425 -8.333 1.00 97.50 191 MET A C 1
ATOM 1496 O O . MET A 1 191 ? 12.826 3.049 -7.287 1.00 97.50 191 MET A O 1
ATOM 1500 N N . LEU A 1 192 ? 14.045 4.563 -8.405 1.00 97.62 192 LEU A N 1
ATOM 1501 C CA . LEU A 1 192 ? 14.225 5.460 -7.257 1.00 97.62 192 LEU A CA 1
ATOM 1502 C C . LEU A 1 192 ? 12.886 5.957 -6.706 1.00 97.62 192 LEU A C 1
ATOM 1504 O O . LEU A 1 192 ? 12.690 5.987 -5.492 1.00 97.62 192 LEU A O 1
ATOM 1508 N N . THR A 1 193 ? 11.953 6.297 -7.593 1.00 97.62 193 THR A N 1
ATOM 1509 C CA . THR A 1 193 ? 10.608 6.740 -7.218 1.00 97.62 193 THR A CA 1
ATOM 1510 C C . THR A 1 193 ? 9.822 5.600 -6.564 1.00 97.62 193 THR A C 1
ATOM 1512 O O . THR A 1 193 ? 9.271 5.784 -5.479 1.00 97.62 193 THR A O 1
ATOM 1515 N N . GLY A 1 194 ? 9.827 4.403 -7.158 1.00 97.38 194 GLY A N 1
ATOM 1516 C CA . GLY A 1 194 ? 9.202 3.205 -6.591 1.00 97.38 194 GLY A CA 1
ATOM 1517 C C . GLY A 1 194 ? 9.766 2.843 -5.214 1.00 97.38 194 GLY A C 1
ATOM 1518 O O . GLY A 1 194 ? 9.004 2.569 -4.287 1.00 97.38 194 GLY A O 1
ATOM 1519 N N . ILE A 1 195 ? 11.089 2.929 -5.041 1.00 97.75 195 ILE A N 1
ATOM 1520 C CA . ILE A 1 195 ? 11.766 2.718 -3.756 1.00 97.75 195 ILE A CA 1
ATOM 1521 C C . ILE A 1 195 ? 11.350 3.787 -2.734 1.00 97.75 195 ILE A C 1
ATOM 1523 O O . ILE A 1 195 ? 11.027 3.460 -1.592 1.00 97.75 195 ILE A O 1
ATOM 1527 N N . GLY A 1 196 ? 11.319 5.061 -3.129 1.00 97.81 196 GLY A N 1
ATOM 1528 C CA . GLY A 1 196 ? 10.899 6.158 -2.257 1.00 97.81 196 GLY A CA 1
ATOM 1529 C C . GLY A 1 196 ? 9.479 5.954 -1.726 1.00 97.81 196 GLY A C 1
ATOM 1530 O O . GLY A 1 196 ? 9.270 5.913 -0.512 1.00 97.81 196 GLY A O 1
ATOM 1531 N N . PHE A 1 197 ? 8.514 5.736 -2.623 1.00 97.94 197 PHE A N 1
ATOM 1532 C CA . PHE A 1 197 ? 7.127 5.462 -2.236 1.00 97.94 197 PHE A CA 1
ATOM 1533 C C . PHE A 1 197 ? 6.987 4.175 -1.423 1.00 97.94 197 PHE A C 1
ATOM 1535 O O . PHE A 1 197 ? 6.215 4.148 -0.467 1.00 97.94 197 PHE A O 1
ATOM 1542 N N . GLY A 1 198 ? 7.761 3.134 -1.740 1.00 96.75 198 GLY A N 1
ATOM 1543 C CA . GLY A 1 198 ? 7.718 1.882 -0.995 1.00 96.75 198 GLY A CA 1
ATOM 1544 C C . GLY A 1 198 ? 8.195 2.014 0.451 1.00 96.75 198 GLY A C 1
ATOM 1545 O O . GLY A 1 198 ? 7.549 1.479 1.351 1.00 96.75 198 GLY A O 1
ATOM 1546 N N . TYR A 1 199 ? 9.261 2.778 0.716 1.00 97.81 199 TYR A N 1
ATOM 1547 C CA . TYR A 1 199 ? 9.693 3.054 2.093 1.00 97.81 199 TYR A CA 1
ATOM 1548 C C . TYR A 1 199 ? 8.712 3.961 2.840 1.00 97.81 199 TYR A C 1
ATOM 1550 O O . TYR A 1 199 ? 8.417 3.699 4.006 1.00 97.81 199 TYR A O 1
ATOM 1558 N N . VAL A 1 200 ? 8.155 4.981 2.178 1.00 97.50 200 VAL A N 1
ATOM 1559 C CA . VAL A 1 200 ? 7.120 5.840 2.779 1.00 97.50 200 VAL A CA 1
ATOM 1560 C C . VAL A 1 200 ? 5.878 5.020 3.135 1.00 97.50 200 VAL A C 1
ATOM 1562 O O . VAL A 1 200 ? 5.355 5.157 4.241 1.00 97.50 200 VAL A O 1
ATOM 1565 N N . PHE A 1 201 ? 5.442 4.116 2.252 1.00 95.94 201 PHE A N 1
ATOM 1566 C CA . PHE A 1 201 ? 4.371 3.164 2.540 1.00 95.94 201 PHE A CA 1
ATOM 1567 C C . PHE A 1 201 ? 4.726 2.247 3.705 1.00 95.94 201 PHE A C 1
ATOM 1569 O O . PHE A 1 201 ? 3.900 2.059 4.590 1.00 95.94 201 PHE A O 1
ATOM 1576 N N . TYR A 1 202 ? 5.945 1.717 3.756 1.00 93.56 202 TYR A N 1
ATOM 1577 C CA . TYR A 1 202 ? 6.354 0.847 4.851 1.00 93.56 202 TYR A CA 1
ATOM 1578 C C . TYR A 1 202 ? 6.288 1.573 6.202 1.00 93.56 202 TYR A C 1
ATOM 1580 O O . TYR A 1 202 ? 5.695 1.064 7.147 1.00 93.56 202 TYR A O 1
ATOM 1588 N N . SER A 1 203 ? 6.816 2.797 6.289 1.00 95.06 203 SER A N 1
ATOM 1589 C CA . SER A 1 203 ? 6.807 3.585 7.526 1.00 95.06 203 SER A CA 1
ATOM 1590 C C . SER A 1 203 ? 5.409 4.079 7.912 1.00 95.06 203 SER A C 1
ATOM 1592 O O . SER A 1 203 ? 4.947 3.817 9.025 1.00 95.06 203 SER A O 1
ATOM 1594 N N . LEU A 1 204 ? 4.711 4.782 7.013 1.00 94.44 204 LEU A N 1
ATOM 1595 C CA . LEU A 1 204 ? 3.395 5.364 7.305 1.00 94.44 204 LEU A CA 1
ATOM 1596 C C . LEU A 1 204 ? 2.288 4.306 7.332 1.00 94.44 204 LEU A C 1
ATOM 1598 O O . LEU A 1 204 ? 1.395 4.363 8.176 1.00 94.44 204 LEU A O 1
ATOM 1602 N N . GLY A 1 205 ? 2.349 3.314 6.448 1.00 92.38 205 GLY A N 1
ATOM 1603 C CA . GLY A 1 205 ? 1.421 2.186 6.408 1.00 92.38 205 GLY A CA 1
ATOM 1604 C C . GLY A 1 205 ? 1.526 1.318 7.659 1.00 92.38 205 GLY A C 1
ATOM 1605 O O . GLY A 1 205 ? 0.504 1.030 8.275 1.00 92.38 205 GLY A O 1
ATOM 1606 N N . ALA A 1 206 ? 2.740 0.970 8.106 1.00 91.06 206 ALA A N 1
ATOM 1607 C CA . ALA A 1 206 ? 2.904 0.235 9.362 1.00 91.06 206 ALA A CA 1
ATOM 1608 C C . ALA A 1 206 ? 2.441 1.061 10.570 1.00 91.06 206 ALA A C 1
ATOM 1610 O O . ALA A 1 206 ? 1.755 0.534 11.441 1.00 91.06 206 ALA A O 1
ATOM 1611 N N . SER A 1 207 ? 2.751 2.363 10.600 1.00 91.19 207 SER A N 1
ATOM 1612 C CA . SER A 1 207 ? 2.330 3.250 11.694 1.00 91.19 207 SER A CA 1
ATOM 1613 C C . SER A 1 207 ? 0.809 3.396 11.767 1.00 91.19 207 SER A C 1
ATOM 1615 O O . SER A 1 207 ? 0.230 3.324 12.846 1.00 91.19 207 SER A O 1
ATOM 1617 N N . THR A 1 208 ? 0.140 3.570 10.624 1.00 91.31 208 THR A N 1
ATOM 1618 C CA . THR A 1 208 ? -1.329 3.662 10.564 1.00 91.31 208 THR A CA 1
ATOM 1619 C C . THR A 1 208 ? -1.997 2.343 10.934 1.00 91.31 208 THR A C 1
ATOM 1621 O O . THR A 1 208 ? -2.975 2.361 11.677 1.00 91.31 208 THR A O 1
ATOM 1624 N N . LEU A 1 209 ? -1.445 1.207 10.499 1.00 88.12 209 LEU A N 1
ATOM 1625 C CA . LEU A 1 209 ? -1.930 -0.114 10.893 1.00 88.12 209 LEU A CA 1
ATOM 1626 C C . LEU A 1 209 ? -1.768 -0.345 12.403 1.00 88.12 209 LEU A C 1
ATOM 1628 O O . LEU A 1 209 ? -2.715 -0.753 13.070 1.00 88.12 209 LEU A O 1
ATOM 1632 N N . PHE A 1 210 ? -0.595 -0.033 12.958 1.00 89.75 210 PHE A N 1
ATOM 1633 C CA . PHE A 1 210 ? -0.328 -0.147 14.391 1.00 89.75 210 PHE A CA 1
ATOM 1634 C C . PHE A 1 210 ? -1.264 0.743 15.212 1.00 89.75 210 PHE A C 1
ATOM 1636 O O . PHE A 1 210 ? -1.879 0.276 16.168 1.00 89.75 210 PHE A O 1
ATOM 1643 N N . ASN A 1 211 ? -1.439 2.002 14.802 1.00 87.50 211 ASN A N 1
ATOM 1644 C CA . ASN A 1 211 ? -2.383 2.915 15.440 1.00 87.50 211 ASN A CA 1
ATOM 1645 C C . ASN A 1 211 ? -3.820 2.383 15.365 1.00 87.50 211 ASN A C 1
ATOM 1647 O O . ASN A 1 211 ? -4.548 2.485 16.350 1.00 87.50 211 ASN A O 1
ATOM 1651 N N . ALA A 1 212 ? -4.221 1.768 14.248 1.00 86.62 212 ALA A N 1
ATOM 1652 C CA . ALA A 1 212 ? -5.549 1.179 14.118 1.00 86.62 212 ALA A CA 1
ATOM 1653 C C . ALA A 1 212 ? -5.778 0.025 15.105 1.00 86.62 212 ALA A C 1
ATOM 1655 O O . ALA A 1 212 ? -6.821 -0.014 15.761 1.00 86.62 212 ALA A O 1
ATOM 1656 N N . PHE A 1 213 ? -4.786 -0.854 15.277 1.00 82.69 213 PHE A N 1
ATOM 1657 C CA . PHE A 1 213 ? -4.838 -1.925 16.275 1.00 82.69 213 PHE A CA 1
ATOM 1658 C C . PHE A 1 213 ? -4.810 -1.398 17.712 1.00 82.69 213 PHE A C 1
ATOM 1660 O O . PHE A 1 213 ? -5.597 -1.856 18.539 1.00 82.69 213 PHE A O 1
ATOM 1667 N N . CYS A 1 214 ? -3.963 -0.411 18.013 1.00 83.88 214 CYS A N 1
ATOM 1668 C CA . CYS A 1 214 ? -3.922 0.229 19.330 1.00 83.88 214 CYS A CA 1
ATOM 1669 C C . CYS A 1 214 ? -5.273 0.852 19.698 1.00 83.88 214 CYS A C 1
ATOM 1671 O O . CYS A 1 214 ? -5.755 0.665 20.812 1.00 83.88 214 CYS A O 1
ATOM 1673 N N . LEU A 1 215 ? -5.917 1.555 18.762 1.00 83.56 215 LEU A N 1
ATOM 1674 C CA . LEU A 1 215 ? -7.232 2.153 18.992 1.00 83.56 215 LEU A CA 1
ATOM 1675 C C . LEU A 1 215 ? -8.320 1.094 19.198 1.00 83.56 215 LEU A C 1
ATOM 1677 O O . LEU A 1 215 ? -9.114 1.230 20.129 1.00 83.56 215 LEU A O 1
ATOM 1681 N N . ALA A 1 216 ? -8.323 0.023 18.396 1.00 79.12 216 ALA A N 1
ATOM 1682 C CA . ALA A 1 216 ? -9.249 -1.098 18.576 1.00 79.12 216 ALA A CA 1
ATOM 1683 C C . ALA A 1 216 ? -9.078 -1.759 19.958 1.00 79.12 216 ALA A C 1
ATOM 1685 O O . ALA A 1 216 ? -10.057 -2.077 20.634 1.00 79.12 216 ALA A O 1
ATOM 1686 N N . TYR A 1 217 ? -7.832 -1.900 20.422 1.00 77.69 217 TYR A N 1
ATOM 1687 C CA . TYR A 1 217 ? -7.522 -2.422 21.752 1.00 77.69 217 TYR A CA 1
ATOM 1688 C C . TYR A 1 217 ? -7.998 -1.494 22.881 1.00 77.69 217 TYR A C 1
ATOM 1690 O O . TYR A 1 217 ? -8.656 -1.939 23.824 1.00 77.69 217 TYR A O 1
ATOM 1698 N N . CYS A 1 218 ? -7.711 -0.194 22.779 1.00 76.38 218 CYS A N 1
ATOM 1699 C CA . CYS A 1 218 ? -8.099 0.788 23.790 1.00 76.38 218 CYS A CA 1
ATOM 1700 C C . CYS A 1 218 ? -9.621 0.930 23.908 1.00 76.38 218 CYS A C 1
ATOM 1702 O O . CYS A 1 218 ? -10.132 0.971 25.029 1.00 76.38 218 CYS A O 1
ATOM 1704 N N . ARG A 1 219 ? -10.350 0.960 22.783 1.00 74.44 219 ARG A N 1
ATOM 1705 C CA . ARG A 1 219 ? -11.816 1.092 22.765 1.00 74.44 219 ARG A CA 1
ATOM 1706 C C . ARG A 1 219 ? -12.486 -0.021 23.568 1.00 74.44 219 ARG A C 1
ATOM 1708 O O . ARG A 1 219 ? -13.277 0.270 24.464 1.00 74.44 219 ARG A O 1
ATOM 1715 N N . ASN A 1 220 ? -12.054 -1.261 23.353 1.00 73.06 220 ASN A N 1
ATOM 1716 C CA . ASN A 1 220 ? -12.540 -2.411 24.104 1.00 73.06 220 ASN A CA 1
ATOM 1717 C C . ASN A 1 220 ? -12.404 -2.244 25.631 1.00 73.06 220 ASN A C 1
ATOM 1719 O O . ASN A 1 220 ? -13.344 -2.482 26.386 1.00 73.06 220 ASN A O 1
ATOM 1723 N N . SER A 1 221 ? -11.245 -1.775 26.101 1.00 70.81 221 SER A N 1
ATOM 1724 C CA . SER A 1 221 ? -11.021 -1.592 27.541 1.00 70.81 221 SER A CA 1
ATOM 1725 C C . SER A 1 221 ? -12.000 -0.593 28.169 1.00 70.81 221 SER A C 1
ATOM 1727 O O . SER A 1 221 ? -12.399 -0.749 29.322 1.00 70.81 221 SER A O 1
ATOM 1729 N N . THR A 1 222 ? -12.417 0.432 27.419 1.00 72.69 222 THR A N 1
ATOM 1730 C CA . THR A 1 222 ? -13.338 1.452 27.933 1.00 72.69 222 THR A CA 1
ATOM 1731 C C . THR A 1 222 ? -14.770 0.946 28.049 1.00 72.69 222 THR A C 1
ATOM 1733 O O . THR A 1 222 ? -15.458 1.312 29.001 1.00 72.69 222 THR A O 1
ATOM 1736 N N . GLU A 1 223 ? -15.196 0.078 27.134 1.00 73.12 223 GLU A N 1
ATOM 1737 C CA . GLU A 1 223 ? -16.546 -0.481 27.114 1.00 73.12 223 GLU A CA 1
ATOM 1738 C C . GLU A 1 223 ? -16.747 -1.487 28.246 1.00 73.12 223 GLU A C 1
ATOM 1740 O O . GLU A 1 223 ? -17.662 -1.321 29.052 1.00 73.12 223 GLU A O 1
ATOM 1745 N N . VAL A 1 224 ? -15.795 -2.409 28.424 1.00 71.75 224 VAL A N 1
ATOM 1746 C CA . VAL A 1 224 ? -15.775 -3.342 29.563 1.00 71.75 224 VAL A CA 1
ATOM 1747 C C . VAL A 1 224 ? -15.778 -2.581 30.893 1.00 71.75 224 VAL A C 1
ATOM 1749 O O . VAL A 1 224 ? -16.541 -2.897 31.805 1.00 71.75 224 VAL A O 1
ATOM 1752 N N . ASN A 1 225 ? -14.981 -1.513 31.007 1.00 72.69 225 ASN A N 1
ATOM 1753 C CA . ASN A 1 225 ? -14.979 -0.677 32.208 1.00 72.69 225 ASN A CA 1
ATOM 1754 C C . ASN A 1 225 ? -16.317 0.047 32.429 1.00 72.69 225 ASN A C 1
ATOM 1756 O O . ASN A 1 225 ? -16.694 0.285 33.580 1.00 72.69 225 ASN A O 1
ATOM 1760 N N . ARG A 1 226 ? -17.040 0.406 31.361 1.00 73.62 226 ARG A N 1
ATOM 1761 C CA . ARG A 1 226 ? -18.357 1.050 31.450 1.00 73.62 226 ARG A CA 1
ATOM 1762 C C . ARG A 1 226 ? -19.423 0.069 31.927 1.00 73.62 226 ARG A C 1
ATOM 1764 O O . ARG A 1 226 ? -20.194 0.442 32.806 1.00 73.62 226 ARG A O 1
ATOM 1771 N N . GLU A 1 227 ? -19.429 -1.156 31.407 1.00 72.38 227 GLU A N 1
ATOM 1772 C CA . GLU A 1 227 ? -20.346 -2.220 31.837 1.00 72.38 227 GLU A CA 1
ATOM 1773 C C . GLU A 1 227 ? -20.099 -2.646 33.286 1.00 72.38 227 GLU A C 1
ATOM 1775 O O . GLU A 1 227 ? -21.034 -2.747 34.075 1.00 72.38 227 GLU A O 1
ATOM 1780 N N . ILE A 1 228 ? -18.835 -2.808 33.689 1.00 73.12 228 ILE A N 1
ATOM 1781 C CA . ILE A 1 228 ? -18.501 -3.089 35.092 1.00 73.12 228 ILE A CA 1
ATOM 1782 C C . ILE A 1 228 ? -18.956 -1.925 35.979 1.00 73.12 228 ILE A C 1
ATOM 1784 O O . ILE A 1 228 ? -19.549 -2.140 37.036 1.00 73.12 228 ILE A O 1
ATOM 1788 N N . SER A 1 229 ? -18.732 -0.681 35.546 1.00 78.81 229 SER A N 1
ATOM 1789 C CA . SER A 1 229 ? -19.165 0.496 36.306 1.00 78.81 229 SER A CA 1
ATOM 1790 C C . SER A 1 229 ? -20.689 0.569 36.435 1.00 78.81 229 SER A C 1
ATOM 1792 O O . SER A 1 229 ? -21.181 0.890 37.516 1.00 78.81 229 SER A O 1
ATOM 1794 N N . SER A 1 230 ? -21.448 0.260 35.378 1.00 77.25 230 SER A N 1
ATOM 1795 C CA . SER A 1 230 ? -22.915 0.263 35.426 1.00 77.25 230 SER A CA 1
ATOM 1796 C C . SER A 1 230 ? -23.471 -0.900 36.249 1.00 77.25 230 SER A C 1
ATOM 1798 O O . SER A 1 230 ? -24.416 -0.685 37.005 1.00 77.25 230 SER A O 1
ATOM 1800 N N . ALA A 1 231 ? -22.860 -2.087 36.198 1.00 71.69 231 ALA A N 1
ATOM 1801 C CA . ALA A 1 231 ? -23.236 -3.228 37.033 1.00 71.69 231 ALA A CA 1
ATOM 1802 C C . ALA A 1 231 ? -22.982 -2.956 38.527 1.00 71.69 231 ALA A C 1
ATOM 1804 O O . ALA A 1 231 ? -23.856 -3.189 39.365 1.00 71.69 231 ALA A O 1
ATOM 1805 N N . VAL A 1 232 ? -21.822 -2.383 38.871 1.00 71.75 232 VAL A N 1
ATOM 1806 C CA . VAL A 1 232 ? -21.479 -2.020 40.258 1.00 71.75 232 VAL A CA 1
ATOM 1807 C C . VAL A 1 232 ? -22.383 -0.896 40.781 1.00 71.75 232 VAL A C 1
ATOM 1809 O O . VAL A 1 232 ? -22.861 -0.962 41.915 1.00 71.75 232 VAL A O 1
ATOM 1812 N N . LEU A 1 233 ? -22.671 0.125 39.964 1.00 70.25 233 LEU A N 1
ATOM 1813 C CA . LEU A 1 233 ? -23.579 1.214 40.348 1.00 70.25 233 LEU A CA 1
ATOM 1814 C C . LEU A 1 233 ? -25.043 0.750 40.442 1.00 70.25 233 LEU A C 1
ATOM 1816 O O . LEU A 1 233 ? -25.755 1.168 41.355 1.00 70.25 233 LEU A O 1
ATOM 1820 N N . GLY A 1 234 ? -25.483 -0.145 39.555 1.00 61.12 234 GLY A N 1
ATOM 1821 C CA . GLY A 1 234 ? -26.822 -0.738 39.582 1.00 61.12 234 GLY A CA 1
ATOM 1822 C C . GLY A 1 234 ? -27.056 -1.623 40.809 1.00 61.12 234 GLY A C 1
ATOM 1823 O O . GLY A 1 234 ? -28.109 -1.525 41.440 1.00 61.12 234 GLY A O 1
ATOM 1824 N N . SER A 1 235 ? -26.052 -2.410 41.214 1.00 58.53 235 SER A N 1
ATOM 1825 C CA . SER A 1 235 ? -26.121 -3.277 42.400 1.00 58.53 235 SER A CA 1
ATOM 1826 C C . SER A 1 235 ? -26.224 -2.502 43.720 1.00 58.53 235 SER A C 1
ATOM 1828 O O . SER A 1 235 ? -26.843 -2.984 44.667 1.00 58.53 235 SER A O 1
ATOM 1830 N N . ASN A 1 236 ? -25.649 -1.300 43.809 1.00 55.56 236 ASN A N 1
ATOM 1831 C CA . ASN A 1 236 ? -25.767 -0.466 45.011 1.00 55.56 236 ASN A CA 1
ATOM 1832 C C . ASN A 1 236 ? -27.084 0.329 45.058 1.00 55.56 236 ASN A C 1
ATOM 1834 O O . ASN A 1 236 ? -27.547 0.700 46.139 1.00 55.56 236 ASN A O 1
ATOM 1838 N N . GLY A 1 237 ? -27.724 0.562 43.908 1.00 51.69 237 GLY A N 1
ATOM 1839 C CA . GLY A 1 237 ? -29.005 1.268 43.825 1.00 51.69 237 GLY A CA 1
ATOM 1840 C C . GLY A 1 237 ? -30.173 0.495 44.447 1.00 51.69 237 GLY A C 1
ATOM 1841 O O . GLY A 1 237 ? -31.028 1.095 45.098 1.00 51.69 237 GLY A O 1
ATOM 1842 N N . THR A 1 238 ? -30.206 -0.832 44.309 1.00 53.31 238 THR A N 1
ATOM 1843 C CA . THR A 1 238 ? -31.241 -1.691 44.914 1.00 53.31 238 THR A CA 1
ATOM 1844 C C . THR A 1 238 ? -31.041 -1.886 46.417 1.00 53.31 238 THR A C 1
ATOM 1846 O O . THR A 1 238 ? -32.019 -1.851 47.163 1.00 53.31 238 THR A O 1
ATOM 1849 N N . ALA A 1 239 ? -29.796 -1.986 46.892 1.00 53.97 239 ALA A N 1
ATOM 1850 C CA . ALA A 1 239 ? -29.501 -2.001 48.328 1.00 53.97 239 ALA A CA 1
ATOM 1851 C C . ALA A 1 239 ? -29.891 -0.673 49.008 1.00 53.97 239 ALA A C 1
ATOM 1853 O O . ALA A 1 239 ? -30.488 -0.679 50.084 1.00 53.97 239 ALA A O 1
ATOM 1854 N N . SER A 1 240 ? -29.637 0.462 48.347 1.00 49.28 240 SER A N 1
ATOM 1855 C CA . SER A 1 240 ? -30.005 1.787 48.862 1.00 49.28 240 SER A CA 1
ATOM 1856 C C . SER A 1 240 ? -31.526 2.011 48.888 1.00 49.28 240 SER A C 1
ATOM 1858 O O . SER A 1 240 ? -32.066 2.461 49.899 1.00 49.28 240 SER A O 1
ATOM 1860 N N . ARG A 1 241 ? -32.262 1.601 47.839 1.00 52.31 241 ARG A N 1
ATOM 1861 C CA . ARG A 1 241 ? -33.738 1.703 47.820 1.00 52.31 241 ARG A CA 1
ATOM 1862 C C . ARG A 1 241 ? -34.421 0.813 48.864 1.00 52.31 241 ARG A C 1
ATOM 1864 O O . ARG A 1 241 ? -35.423 1.230 49.440 1.00 52.31 241 ARG A O 1
ATOM 1871 N N . ASN A 1 242 ? -33.870 -0.365 49.164 1.00 53.81 242 ASN A N 1
ATOM 1872 C CA . ASN A 1 242 ? -34.397 -1.220 50.234 1.00 53.81 242 ASN A CA 1
ATOM 1873 C C . ASN A 1 242 ? -34.120 -0.647 51.635 1.00 53.81 242 ASN A C 1
ATOM 1875 O O . ASN A 1 242 ? -34.939 -0.813 52.540 1.00 53.81 242 ASN A O 1
ATOM 1879 N N . MET A 1 243 ? -33.022 0.093 51.816 1.00 50.28 243 MET A N 1
ATOM 1880 C CA . MET A 1 243 ? -32.753 0.806 53.069 1.00 50.28 243 MET A CA 1
ATOM 1881 C C . MET A 1 243 ? -33.692 2.010 53.254 1.00 50.28 243 MET A C 1
ATOM 1883 O O . MET A 1 243 ? -34.185 2.249 54.355 1.00 50.28 243 MET A O 1
ATOM 1887 N N . GLU A 1 244 ? -34.028 2.723 52.175 1.00 50.62 244 GLU A N 1
ATOM 1888 C CA . GLU A 1 244 ? -34.968 3.851 52.220 1.00 50.62 244 GLU A CA 1
ATOM 1889 C C . GLU A 1 244 ? -36.422 3.408 52.489 1.00 50.62 244 GLU A C 1
ATOM 1891 O O . GLU A 1 244 ? -37.151 4.074 53.232 1.00 50.62 244 GLU A O 1
ATOM 1896 N N . ALA A 1 245 ? -36.832 2.244 51.968 1.00 52.94 245 ALA A N 1
ATOM 1897 C CA . ALA A 1 245 ? -38.126 1.633 52.282 1.00 52.94 245 ALA A CA 1
ATOM 1898 C C . ALA A 1 245 ? -38.222 1.184 53.754 1.00 52.94 245 ALA A C 1
ATOM 1900 O O . ALA A 1 245 ? -39.277 1.328 54.375 1.00 52.94 245 ALA A O 1
ATOM 1901 N N . SER A 1 246 ? -37.114 0.730 54.353 1.00 50.97 246 SER A N 1
ATOM 1902 C CA . SER A 1 246 ? -37.063 0.389 55.782 1.00 50.97 246 SER A CA 1
ATOM 1903 C C . SER A 1 246 ? -37.137 1.615 56.704 1.00 50.97 246 SER A C 1
ATOM 1905 O O . SER A 1 246 ? -37.581 1.484 57.842 1.00 50.97 246 SER A O 1
ATOM 1907 N N . ILE A 1 247 ? -36.738 2.806 56.241 1.00 50.56 247 ILE A N 1
ATOM 1908 C CA . ILE A 1 247 ? -36.772 4.040 57.047 1.00 50.56 247 ILE A CA 1
ATOM 1909 C C . ILE A 1 247 ? -38.134 4.751 56.935 1.00 50.56 247 ILE A C 1
ATOM 1911 O O . ILE A 1 247 ? -38.623 5.301 57.925 1.00 50.56 247 ILE A O 1
ATOM 1915 N N . ARG A 1 248 ? -38.828 4.674 55.787 1.00 45.78 248 ARG A N 1
ATOM 1916 C CA . ARG A 1 248 ? -40.205 5.207 55.668 1.00 45.78 248 ARG A CA 1
ATOM 1917 C C . ARG A 1 248 ? -41.246 4.417 56.466 1.00 45.78 248 ARG A C 1
ATOM 1919 O O . ARG A 1 248 ? -42.284 4.977 56.797 1.00 45.78 248 ARG A O 1
ATOM 1926 N N . GLY A 1 249 ? -40.946 3.181 56.869 1.00 43.69 249 GLY A N 1
ATOM 1927 C CA . GLY A 1 249 ? -41.768 2.407 57.808 1.00 43.69 249 GLY A CA 1
ATOM 1928 C C . GLY A 1 249 ? -41.702 2.867 59.274 1.00 43.69 249 GLY A C 1
ATOM 1929 O O . GLY A 1 249 ? -42.388 2.291 60.114 1.00 43.69 249 GLY A O 1
ATOM 1930 N N . HIS A 1 250 ? -40.884 3.872 59.614 1.00 44.25 250 HIS A N 1
ATOM 1931 C CA . HIS A 1 250 ? -40.768 4.403 60.984 1.00 44.25 250 HIS A CA 1
ATOM 1932 C C . HIS A 1 250 ? -40.991 5.917 61.105 1.00 44.25 250 HIS A C 1
ATOM 1934 O O . HIS A 1 250 ? -40.902 6.462 62.203 1.00 44.25 250 HIS A O 1
ATOM 1940 N N . SER A 1 251 ? -41.343 6.606 60.015 1.00 40.53 251 SER A N 1
ATOM 1941 C CA . SER A 1 251 ? -41.621 8.049 60.027 1.00 40.53 251 SER A CA 1
ATOM 1942 C C . SER A 1 251 ? -43.095 8.345 59.747 1.00 40.53 251 SER A C 1
ATOM 1944 O O . SER A 1 251 ? -43.456 9.087 58.841 1.00 40.53 251 SER A O 1
ATOM 1946 N N . SER A 1 252 ? -43.975 7.743 60.542 1.00 45.28 252 SER A N 1
ATOM 1947 C CA . SER A 1 252 ? -45.390 8.113 60.620 1.00 45.28 252 SER A CA 1
ATOM 1948 C C . SER A 1 252 ? -45.705 8.694 61.996 1.00 45.28 252 SER A C 1
ATOM 1950 O O . SER A 1 252 ? -46.624 8.224 62.661 1.00 45.28 252 SER A O 1
ATOM 1952 N N . ARG A 1 253 ? -44.905 9.669 62.463 1.00 48.72 253 ARG A N 1
ATOM 1953 C CA . ARG A 1 253 ? -45.277 10.547 63.588 1.00 48.72 253 ARG A CA 1
ATOM 1954 C C . ARG A 1 253 ? -44.352 11.760 63.770 1.00 48.72 253 ARG A C 1
ATOM 1956 O O . ARG A 1 253 ? -43.741 11.890 64.820 1.00 48.72 253 ARG A O 1
ATOM 1963 N N . ILE A 1 254 ? -44.266 12.667 62.799 1.00 40.88 254 ILE A N 1
ATOM 1964 C CA . ILE A 1 254 ? -43.967 14.076 63.112 1.00 40.88 254 ILE A CA 1
ATOM 1965 C C . ILE A 1 254 ? -44.916 14.943 62.290 1.00 40.88 254 ILE A C 1
ATOM 1967 O O . ILE A 1 254 ? -44.888 14.955 61.063 1.00 40.88 254 ILE A O 1
ATOM 1971 N N . GLU A 1 255 ? -45.812 15.595 63.017 1.00 44.69 255 GLU A N 1
ATOM 1972 C CA . GLU A 1 255 ? -46.780 16.567 62.539 1.00 44.69 255 GLU A CA 1
ATOM 1973 C C . GLU A 1 255 ? -46.082 17.842 62.039 1.00 44.69 255 GLU A C 1
ATOM 1975 O O . GLU A 1 255 ? -45.082 18.280 62.602 1.00 44.69 255 GLU A O 1
ATOM 1980 N N . ASN A 1 256 ? -46.666 18.433 60.994 1.00 45.53 256 ASN A N 1
ATOM 1981 C CA . ASN A 1 256 ? -46.754 19.868 60.714 1.00 45.53 256 ASN A CA 1
ATOM 1982 C C . ASN A 1 256 ? -45.585 20.771 61.145 1.00 45.53 256 ASN A C 1
ATOM 1984 O O . ASN A 1 256 ? -45.572 21.309 62.250 1.00 45.53 256 ASN A O 1
ATOM 1988 N N . ILE A 1 257 ? -44.735 21.131 60.180 1.00 38.44 257 ILE A N 1
ATOM 1989 C CA . ILE A 1 257 ? -44.088 22.448 60.172 1.00 38.44 257 ILE A CA 1
ATOM 1990 C C . ILE A 1 257 ? -44.370 23.091 58.815 1.00 38.44 257 ILE A C 1
ATOM 1992 O O . ILE A 1 257 ? -43.776 22.741 57.798 1.00 38.44 257 ILE A O 1
ATOM 1996 N N . GLY A 1 258 ? -45.332 24.015 58.808 1.00 42.66 258 GLY A N 1
ATOM 1997 C CA . GLY A 1 258 ? -45.592 24.900 57.682 1.00 42.66 258 GLY A CA 1
ATOM 1998 C C . GLY A 1 258 ? -44.485 25.946 57.573 1.00 42.66 258 GLY A C 1
ATOM 1999 O O . GLY A 1 258 ? -44.262 26.715 58.506 1.00 42.66 258 GLY A O 1
ATOM 2000 N N . ALA A 1 259 ? -43.805 25.984 56.430 1.00 35.75 259 ALA A N 1
ATOM 2001 C CA . ALA A 1 259 ? -42.913 27.077 56.073 1.00 35.75 259 ALA A CA 1
ATOM 2002 C C . ALA A 1 259 ? -43.720 28.151 55.325 1.00 35.75 259 ALA A C 1
ATOM 2004 O O . ALA A 1 259 ? -44.088 27.985 54.164 1.00 35.75 259 ALA A O 1
ATOM 2005 N N . SER A 1 260 ? -44.020 29.237 56.036 1.00 36.56 260 SER A N 1
ATOM 2006 C CA . SER A 1 260 ? -44.546 30.490 55.494 1.00 36.56 260 SER A CA 1
ATOM 2007 C C . SER A 1 260 ? -43.406 31.268 54.830 1.00 36.56 260 SER A C 1
ATOM 2009 O O . SER A 1 260 ? -42.401 31.561 55.479 1.00 36.56 260 SER A O 1
ATOM 2011 N N . PHE A 1 261 ? -43.552 31.596 53.546 1.00 40.12 261 PHE A N 1
ATOM 2012 C CA . PHE A 1 261 ? -42.670 32.528 52.842 1.00 40.12 261 PHE A CA 1
ATOM 2013 C C . PHE A 1 261 ? -43.176 33.961 53.054 1.00 40.12 261 PHE A C 1
ATOM 2015 O O . PHE A 1 261 ? -44.284 34.303 52.645 1.00 40.12 261 PHE A O 1
ATOM 2022 N N . SER A 1 262 ? -42.350 34.800 53.681 1.00 37.59 262 SER A N 1
ATOM 2023 C CA . SER A 1 262 ? -42.582 36.242 53.813 1.00 37.59 262 SER A CA 1
ATOM 2024 C C . SER A 1 262 ? -41.961 36.986 52.619 1.00 37.59 262 SER A C 1
ATOM 2026 O O . SER A 1 262 ? -40.799 36.718 52.305 1.00 37.59 262 SER A O 1
ATOM 2028 N N . PRO A 1 263 ? -42.659 37.936 51.968 1.00 47.25 263 PRO A N 1
ATOM 2029 C CA . PRO A 1 263 ? -42.054 38.826 50.980 1.00 47.25 263 PRO A CA 1
ATOM 2030 C C . PRO A 1 263 ? -41.192 39.905 51.654 1.00 47.25 263 PRO A C 1
ATOM 2032 O O . PRO A 1 263 ? -41.493 40.353 52.761 1.00 47.25 263 PRO A O 1
ATOM 2035 N N . TYR A 1 264 ? -40.125 40.314 50.964 1.00 46.56 264 TYR A N 1
ATOM 2036 C CA . TYR A 1 264 ? -39.205 41.389 51.350 1.00 46.56 264 TYR A CA 1
ATOM 2037 C C . TYR A 1 264 ? -39.900 42.762 51.470 1.00 46.56 264 TYR A C 1
ATOM 2039 O O . TYR A 1 264 ? -40.859 43.024 50.740 1.00 46.56 264 TYR A O 1
ATOM 2047 N N . PRO A 1 265 ? -39.404 43.664 52.340 1.00 54.34 265 PRO A N 1
ATOM 2048 C CA . PRO A 1 265 ? -39.932 45.015 52.467 1.00 54.34 265 PRO A CA 1
ATOM 2049 C C . PRO A 1 265 ? -39.430 45.958 51.362 1.00 54.34 265 PRO A C 1
ATOM 2051 O O . PRO A 1 265 ? -38.281 45.902 50.930 1.00 54.34 265 PRO A O 1
ATOM 2054 N N . ASN A 1 266 ? -40.344 46.841 50.956 1.00 46.69 266 ASN A N 1
ATOM 2055 C CA . ASN A 1 266 ? -40.122 48.046 50.162 1.00 46.69 266 ASN A CA 1
ATOM 2056 C C . ASN A 1 266 ? -39.124 48.987 50.846 1.00 46.69 266 ASN A C 1
ATOM 2058 O O . ASN A 1 266 ? -39.404 49.438 51.955 1.00 46.69 266 ASN A O 1
ATOM 2062 N N . ASP A 1 267 ? -38.089 49.403 50.117 1.00 43.06 267 ASP A N 1
ATOM 2063 C CA . ASP A 1 267 ? -37.398 50.664 50.376 1.00 43.06 267 ASP A CA 1
ATOM 2064 C C . ASP A 1 267 ? -37.680 51.649 49.238 1.00 43.06 267 ASP A C 1
ATOM 2066 O O . ASP A 1 267 ? -37.286 51.483 48.083 1.00 43.06 267 ASP A O 1
ATOM 2070 N N . SER A 1 268 ? -38.425 52.687 49.601 1.00 50.97 268 SER A N 1
ATOM 2071 C CA . SER A 1 268 ? -38.696 53.888 48.825 1.00 50.97 268 SER A CA 1
ATOM 2072 C C . SER A 1 268 ? -37.562 54.901 48.989 1.00 50.97 268 SER A C 1
ATOM 2074 O O . SER A 1 268 ? -37.212 55.218 50.125 1.00 50.97 268 SER A O 1
ATOM 2076 N N . ASN A 1 269 ? -37.099 55.463 47.864 1.00 46.72 269 ASN A N 1
ATOM 2077 C CA . ASN A 1 269 ? -36.572 56.829 47.655 1.00 46.72 269 ASN A CA 1
ATOM 2078 C C . ASN A 1 269 ? -35.257 56.867 46.862 1.00 46.72 269 ASN A C 1
ATOM 2080 O O . ASN A 1 269 ? -34.177 57.009 47.427 1.00 46.72 269 ASN A O 1
ATOM 2084 N N . ALA A 1 270 ? -35.368 56.887 45.533 1.00 44.25 270 ALA A N 1
ATOM 2085 C CA . ALA A 1 270 ? -34.440 57.626 44.681 1.00 44.25 270 ALA A CA 1
ATOM 2086 C C . ALA A 1 270 ? -35.154 58.017 43.381 1.00 44.25 270 ALA A C 1
ATOM 2088 O O . ALA A 1 270 ? -35.374 57.217 42.478 1.00 44.25 270 ALA A O 1
ATOM 2089 N N . GLN A 1 271 ? -35.560 59.278 43.337 1.00 45.22 271 GLN A N 1
ATOM 2090 C CA . GLN A 1 271 ? -36.153 59.960 42.201 1.00 45.22 271 GLN A CA 1
ATOM 2091 C C . GLN A 1 271 ? -35.020 60.585 41.378 1.00 45.22 271 GLN A C 1
ATOM 2093 O O . GLN A 1 271 ? -34.370 61.495 41.892 1.00 45.22 271 GLN A O 1
ATOM 2098 N N . ARG A 1 272 ? -34.787 60.124 40.137 1.00 39.41 272 ARG A N 1
ATOM 2099 C CA . ARG A 1 272 ? -34.405 60.967 38.981 1.00 39.41 272 ARG A CA 1
ATOM 2100 C C . ARG A 1 272 ? -34.232 60.188 37.671 1.00 39.41 272 ARG A C 1
ATOM 2102 O O . ARG A 1 272 ? -33.545 59.178 37.622 1.00 39.41 272 ARG A O 1
ATOM 2109 N N . ASP A 1 273 ? -34.842 60.789 36.654 1.00 37.66 273 ASP A N 1
ATOM 2110 C CA . ASP A 1 273 ? -34.564 60.787 35.217 1.00 37.66 273 ASP A CA 1
ATOM 2111 C C . ASP A 1 273 ? -34.642 59.461 34.448 1.00 37.66 273 ASP A C 1
ATOM 2113 O O . ASP A 1 273 ? -33.703 58.682 34.338 1.00 37.66 273 ASP A O 1
ATOM 2117 N N . ILE A 1 274 ? -35.819 59.288 33.842 1.00 40.31 274 ILE A N 1
ATOM 2118 C CA . ILE A 1 274 ? -36.159 58.326 32.796 1.00 40.31 274 ILE A CA 1
ATOM 2119 C C . ILE A 1 274 ? -35.668 58.890 31.450 1.00 40.31 274 ILE A C 1
ATOM 2121 O O . ILE A 1 274 ? -36.238 59.880 30.985 1.00 40.31 274 ILE A O 1
ATOM 2125 N N . PRO A 1 275 ? -34.703 58.268 30.754 1.00 41.69 275 PRO A N 1
ATOM 2126 C CA . PRO A 1 275 ? -34.690 58.293 29.306 1.00 41.69 275 PRO A CA 1
ATOM 2127 C C . PRO A 1 275 ? -35.580 57.151 28.807 1.00 41.69 275 PRO A C 1
ATOM 2129 O O . PRO A 1 275 ? -35.277 55.972 28.973 1.00 41.69 275 PRO A O 1
ATOM 2132 N N . THR A 1 276 ? -36.706 57.508 28.194 1.00 46.88 276 THR A N 1
ATOM 2133 C CA . THR A 1 276 ? -37.498 56.613 27.344 1.00 46.88 276 THR A CA 1
ATOM 2134 C C . THR A 1 276 ? -36.668 56.238 26.118 1.00 46.88 276 THR A C 1
ATOM 2136 O O . THR A 1 276 ? -36.742 56.894 25.083 1.00 46.88 276 THR A O 1
ATOM 2139 N N . ALA A 1 277 ? -35.870 55.185 26.251 1.00 43.97 277 ALA A N 1
ATOM 2140 C CA . ALA A 1 277 ? -35.461 54.341 25.144 1.00 43.97 277 ALA A CA 1
ATOM 2141 C C . ALA A 1 277 ? -36.183 53.008 25.347 1.00 43.97 277 ALA A C 1
ATOM 2143 O O . ALA A 1 277 ? -35.865 52.237 26.249 1.00 43.97 277 ALA A O 1
ATOM 2144 N N . THR A 1 278 ? -37.230 52.779 24.561 1.00 44.53 278 THR A N 1
ATOM 2145 C CA . THR A 1 278 ? -37.828 51.458 24.384 1.00 44.53 278 THR A CA 1
ATOM 2146 C C . THR A 1 278 ? -36.794 50.602 23.654 1.00 44.53 278 THR A C 1
ATOM 2148 O O . THR A 1 278 ? -36.838 50.468 22.433 1.00 44.53 278 THR A O 1
ATOM 2151 N N . ASP A 1 279 ? -35.819 50.077 24.398 1.00 40.75 279 ASP A N 1
ATOM 2152 C CA . ASP A 1 279 ? -34.959 49.009 23.909 1.00 40.75 279 ASP A CA 1
ATOM 2153 C C . ASP A 1 279 ? -35.852 47.788 23.719 1.00 40.75 279 ASP A C 1
ATOM 2155 O O . ASP A 1 279 ? -36.332 47.150 24.660 1.00 40.75 279 ASP A O 1
ATOM 2159 N N . VAL A 1 280 ? -36.146 47.515 22.453 1.00 46.97 280 VAL A N 1
ATOM 2160 C CA . VAL A 1 280 ? -36.665 46.230 22.018 1.00 46.97 280 VAL A CA 1
ATOM 2161 C C . VAL A 1 280 ? -35.603 45.214 22.425 1.00 46.97 280 VAL A C 1
ATOM 2163 O O . VAL A 1 280 ? -34.541 45.154 21.811 1.00 46.97 280 VAL A O 1
ATOM 2166 N N . PHE A 1 281 ? -35.870 44.443 23.482 1.00 42.00 281 PHE A N 1
ATOM 2167 C CA . PHE A 1 281 ? -35.103 43.243 23.794 1.00 42.00 281 PHE A CA 1
ATOM 2168 C C . PHE A 1 281 ? -35.283 42.283 22.619 1.00 42.00 281 PHE A C 1
ATOM 2170 O O . PHE A 1 281 ? -36.241 41.512 22.561 1.00 42.00 281 PHE A O 1
ATOM 2177 N N . VAL A 1 282 ? -34.395 42.389 21.632 1.00 50.06 282 VAL A N 1
ATOM 2178 C CA . VAL A 1 282 ? -34.252 41.381 20.593 1.00 50.06 282 VAL A CA 1
ATOM 2179 C C . VAL A 1 282 ? -33.742 40.147 21.316 1.00 50.06 282 VAL A C 1
ATOM 2181 O O . VAL A 1 282 ? -32.601 40.103 21.772 1.00 50.06 282 VAL A O 1
ATOM 2184 N N . TYR A 1 283 ? -34.640 39.187 21.506 1.00 58.62 283 TYR A N 1
ATOM 2185 C CA . TYR A 1 283 ? -34.292 37.869 22.003 1.00 58.62 283 TYR A CA 1
ATOM 2186 C C . TYR A 1 283 ? -33.357 37.236 20.971 1.00 58.62 283 TYR A C 1
ATOM 2188 O O . TYR A 1 283 ? -33.787 36.864 19.879 1.00 58.62 283 TYR A O 1
ATOM 2196 N N . ASP A 1 284 ? -32.067 37.202 21.289 1.00 79.50 284 ASP A N 1
ATOM 2197 C CA . ASP A 1 284 ? -31.054 36.588 20.446 1.00 79.50 284 ASP A CA 1
ATOM 2198 C C . ASP A 1 284 ? -30.940 35.104 20.813 1.00 79.50 284 ASP A C 1
ATOM 2200 O O . ASP A 1 284 ? -30.249 34.716 21.760 1.00 79.50 284 ASP A O 1
ATOM 2204 N N . GLU A 1 285 ? -31.674 34.275 20.072 1.00 82.75 285 GLU A N 1
ATOM 2205 C CA . GLU A 1 285 ? -31.692 32.815 20.214 1.00 82.75 285 GLU A CA 1
ATOM 2206 C C . GLU A 1 285 ? -30.283 32.202 20.070 1.00 82.75 285 GLU A C 1
ATOM 2208 O O . GLU A 1 285 ? -29.994 31.131 20.611 1.00 82.75 285 GLU A O 1
ATOM 2213 N N . GLU A 1 286 ? -29.365 32.882 19.376 1.00 80.12 286 GLU A N 1
ATOM 2214 C CA . GLU A 1 286 ? -27.987 32.427 19.210 1.00 80.12 286 GLU A CA 1
ATOM 2215 C C . GLU A 1 286 ? -27.168 32.594 20.495 1.00 80.12 286 GLU A C 1
ATOM 2217 O O . GLU A 1 286 ? -26.379 31.710 20.854 1.00 80.12 286 GLU A O 1
ATOM 2222 N N . ASN A 1 287 ? -27.413 33.673 21.241 1.00 80.62 287 ASN A N 1
ATOM 2223 C CA . ASN A 1 287 ? -26.763 33.918 22.523 1.00 80.62 287 ASN A CA 1
ATOM 2224 C C . ASN A 1 287 ? -27.193 32.887 23.584 1.00 80.62 287 ASN A C 1
ATOM 2226 O O . ASN A 1 287 ? -26.360 32.407 24.352 1.00 80.62 287 ASN A O 1
ATOM 2230 N N . GLU A 1 288 ? -28.461 32.459 23.584 1.00 85.50 288 GLU A N 1
ATOM 2231 C CA . GLU A 1 288 ? -28.952 31.409 24.490 1.00 85.50 288 GLU A CA 1
ATOM 2232 C C . GLU A 1 288 ? -28.298 30.047 24.195 1.00 85.50 288 GLU A C 1
ATOM 2234 O O . GLU A 1 288 ? -27.742 29.407 25.093 1.00 85.50 288 GLU A O 1
ATOM 2239 N N . ARG A 1 289 ? -28.239 29.646 22.916 1.00 85.00 289 ARG A N 1
ATOM 2240 C CA . ARG A 1 289 ? -27.552 28.407 22.498 1.00 85.00 289 ARG A CA 1
ATOM 2241 C C . ARG A 1 289 ? -26.052 28.441 22.785 1.00 85.00 289 ARG A C 1
ATOM 2243 O O . ARG A 1 289 ? -25.431 27.393 22.975 1.00 85.00 289 ARG A O 1
ATOM 2250 N N . ARG A 1 290 ? -25.429 29.621 22.769 1.00 83.06 290 ARG A N 1
ATOM 2251 C CA . ARG A 1 290 ? -24.023 29.784 23.149 1.00 83.06 290 ARG A CA 1
ATOM 2252 C C . ARG A 1 290 ? -23.828 29.539 24.646 1.00 83.06 290 ARG A C 1
ATOM 2254 O O . ARG A 1 290 ? -22.985 28.720 25.006 1.00 83.06 290 ARG A O 1
ATOM 2261 N N . VAL A 1 291 ? -24.639 30.169 25.496 1.00 84.62 291 VAL A N 1
ATOM 2262 C CA . VAL A 1 291 ? -24.578 29.996 26.958 1.00 84.62 291 VAL A CA 1
ATOM 2263 C C . VAL A 1 291 ? -24.828 28.539 27.359 1.00 84.62 291 VAL A C 1
ATOM 2265 O O . VAL A 1 291 ? -24.126 28.007 28.223 1.00 84.62 291 VAL A O 1
ATOM 2268 N N . GLU A 1 292 ? -25.767 27.851 26.704 1.00 88.75 292 GLU A N 1
ATOM 2269 C CA . GLU A 1 292 ? -26.026 26.429 26.953 1.00 88.75 292 GLU A CA 1
ATOM 2270 C C . GLU A 1 292 ? -24.809 25.552 26.605 1.00 88.75 292 GLU A C 1
ATOM 2272 O O . GLU A 1 292 ? -24.404 24.698 27.401 1.00 88.75 292 GLU A O 1
ATOM 2277 N N . ARG A 1 293 ? -24.169 25.794 25.449 1.00 84.69 293 ARG A N 1
ATOM 2278 C CA . ARG A 1 293 ? -22.958 25.067 25.027 1.00 84.69 293 ARG A CA 1
ATOM 2279 C C . ARG A 1 293 ? -21.782 25.302 25.975 1.00 84.69 293 ARG A C 1
ATOM 2281 O O . ARG A 1 293 ? -21.116 24.337 26.353 1.00 84.69 293 ARG A O 1
ATOM 2288 N N . GLU A 1 294 ? -21.546 26.547 26.383 1.00 85.81 294 GLU A N 1
ATOM 2289 C CA . GLU A 1 294 ? -20.484 26.903 27.334 1.00 85.81 294 GLU A CA 1
ATOM 2290 C C . GLU A 1 294 ? -20.726 26.252 28.708 1.00 85.81 294 GLU A C 1
ATOM 2292 O O . GLU A 1 294 ? -19.815 25.648 29.282 1.00 85.81 294 GLU A O 1
ATOM 2297 N N . THR A 1 295 ? -21.973 26.276 29.195 1.00 84.81 295 THR A N 1
ATOM 2298 C CA . THR A 1 295 ? -22.359 25.659 30.475 1.00 84.81 295 THR A CA 1
ATOM 2299 C C . THR A 1 295 ? -22.174 24.145 30.442 1.00 84.81 295 THR A C 1
ATOM 2301 O O . THR A 1 295 ? -21.574 23.568 31.352 1.00 84.81 295 THR A O 1
ATOM 2304 N N . LYS A 1 296 ? -22.627 23.489 29.368 1.00 90.69 296 LYS A N 1
ATOM 2305 C CA . LYS A 1 296 ? -22.467 22.042 29.192 1.00 90.69 296 LYS A CA 1
ATOM 2306 C C . LYS A 1 296 ? -20.992 21.641 29.149 1.00 90.69 296 LYS A C 1
ATOM 2308 O O . LYS A 1 296 ? -20.591 20.710 29.840 1.00 90.69 296 LYS A O 1
ATOM 2313 N N . ALA A 1 297 ? -20.164 22.383 28.417 1.00 83.31 297 ALA A N 1
ATOM 2314 C CA . ALA A 1 297 ? -18.733 22.105 28.328 1.00 83.31 297 ALA A CA 1
ATOM 2315 C C . ALA A 1 297 ? -17.988 22.317 29.649 1.00 83.31 297 ALA A C 1
ATOM 2317 O O . ALA A 1 297 ? -17.063 21.562 29.958 1.00 83.31 297 ALA A O 1
ATOM 2318 N N . ALA A 1 298 ? -18.396 23.307 30.446 1.00 87.56 298 ALA A N 1
ATOM 2319 C CA . ALA A 1 298 ? -17.860 23.507 31.786 1.00 87.56 298 ALA A CA 1
ATOM 2320 C C . ALA A 1 298 ? -18.219 22.337 32.721 1.00 87.56 298 ALA A C 1
ATOM 2322 O O . ALA A 1 298 ? -17.350 21.850 33.450 1.00 87.56 298 ALA A O 1
ATOM 2323 N N . ILE A 1 299 ? -19.465 21.846 32.667 1.00 88.75 299 ILE A N 1
ATOM 2324 C CA . ILE A 1 299 ? -19.923 20.679 33.441 1.00 88.75 299 ILE A CA 1
ATOM 2325 C C . ILE A 1 299 ? -19.147 19.422 33.029 1.00 88.75 299 ILE A C 1
ATOM 2327 O O . ILE A 1 299 ? -18.599 18.733 33.893 1.00 88.75 299 ILE A O 1
ATOM 2331 N N . ASP A 1 300 ? -19.036 19.159 31.726 1.00 87.81 300 ASP A N 1
ATOM 2332 C CA . ASP A 1 300 ? -18.322 17.994 31.194 1.00 87.81 300 ASP A CA 1
ATOM 2333 C C . ASP A 1 300 ? -16.825 18.050 31.539 1.00 87.81 300 ASP A C 1
ATOM 2335 O O . ASP A 1 300 ? -16.248 17.065 32.009 1.00 87.81 300 ASP A O 1
ATOM 2339 N N . GLY A 1 301 ? -16.196 19.223 31.392 1.00 84.62 301 GLY A N 1
ATOM 2340 C CA . GLY A 1 301 ? -14.804 19.447 31.786 1.00 84.62 301 GLY A CA 1
ATOM 2341 C C . GLY A 1 301 ? -14.574 19.205 33.279 1.00 84.62 301 GLY A C 1
ATOM 2342 O O . GLY A 1 301 ? -13.637 18.498 33.653 1.00 84.62 301 GLY A O 1
ATOM 2343 N N . SER A 1 302 ? -15.465 19.710 34.135 1.00 88.94 302 SER A N 1
ATOM 2344 C CA . SER A 1 302 ? -15.413 19.473 35.581 1.00 88.94 302 SER A CA 1
ATOM 2345 C C . SER A 1 302 ? -15.546 17.983 35.923 1.00 88.94 302 SER A C 1
ATOM 2347 O O . SER A 1 302 ? -14.726 17.435 36.664 1.00 88.94 302 SER A O 1
ATOM 2349 N N . ALA A 1 303 ? -16.501 17.274 35.312 1.00 87.25 303 ALA A N 1
ATOM 2350 C CA . ALA A 1 303 ? -16.695 15.839 35.529 1.00 87.25 303 ALA A CA 1
ATOM 2351 C C . ALA A 1 303 ? -15.455 15.012 35.139 1.00 87.25 303 ALA A C 1
ATOM 2353 O O . ALA A 1 303 ? -15.065 14.088 35.866 1.00 87.25 303 ALA A O 1
ATOM 2354 N N . ILE A 1 304 ? -14.796 15.370 34.030 1.00 86.94 304 ILE A N 1
ATOM 2355 C CA . ILE A 1 304 ? -13.532 14.757 33.600 1.00 86.94 304 ILE A CA 1
ATOM 2356 C C . ILE A 1 304 ? -12.434 15.017 34.636 1.00 86.94 304 ILE A C 1
ATOM 2358 O O . ILE A 1 304 ? -11.785 14.065 35.078 1.00 86.94 304 ILE A O 1
ATOM 2362 N N . GLY A 1 305 ? -12.252 16.268 35.071 1.00 84.19 305 GLY A N 1
ATOM 2363 C CA . GLY A 1 305 ? -11.256 16.622 36.086 1.00 84.19 305 GLY A CA 1
ATOM 2364 C C . GLY A 1 305 ? -11.452 15.852 37.397 1.00 84.19 305 GLY A C 1
ATOM 2365 O O . GLY A 1 305 ? -10.487 15.320 37.951 1.00 84.19 305 GLY A O 1
ATOM 2366 N N . SER A 1 306 ? -12.704 15.674 37.831 1.00 90.81 306 SER A N 1
ATOM 2367 C CA . SER A 1 306 ? -13.050 14.894 39.026 1.00 90.81 306 SER A CA 1
ATOM 2368 C C . SER A 1 306 ? -12.646 13.427 38.889 1.00 90.81 306 SER A C 1
ATOM 2370 O O . SER A 1 306 ? -12.042 12.831 39.789 1.00 90.81 306 SER A O 1
ATOM 2372 N N . LYS A 1 307 ? -12.954 12.828 37.731 1.00 85.12 307 LYS A N 1
ATOM 2373 C CA . LYS A 1 307 ? -12.647 11.424 37.437 1.00 85.12 307 LYS A CA 1
ATOM 2374 C C . LYS A 1 307 ? -11.140 11.182 37.373 1.00 85.12 307 LYS A C 1
ATOM 2376 O O . LYS A 1 307 ? -10.659 10.204 37.950 1.00 85.12 307 LYS A O 1
ATOM 2381 N N . VAL A 1 308 ? -10.390 12.079 36.732 1.00 80.38 308 VAL A N 1
ATOM 2382 C CA . VAL A 1 308 ? -8.923 12.004 36.662 1.00 80.38 308 VAL A CA 1
ATOM 2383 C C . VAL A 1 308 ? -8.312 12.151 38.055 1.00 80.38 308 VAL A C 1
ATOM 2385 O O . VAL A 1 308 ? -7.488 11.324 38.438 1.00 80.38 308 VAL A O 1
ATOM 2388 N N . GLY A 1 309 ? -8.763 13.123 38.855 1.00 86.25 309 GLY A N 1
ATOM 2389 C CA . GLY A 1 309 ? -8.246 13.325 40.210 1.00 86.25 309 GLY A CA 1
ATOM 2390 C C . GLY A 1 309 ? -8.457 12.113 41.122 1.00 86.25 309 GLY A C 1
ATOM 2391 O O . GLY A 1 309 ? -7.534 11.707 41.827 1.00 86.25 309 GLY A O 1
ATOM 2392 N N . LYS A 1 310 ? -9.630 11.466 41.042 1.00 88.81 310 LYS A N 1
ATOM 2393 C CA . LYS A 1 310 ? -9.914 10.207 41.758 1.00 88.81 310 LYS A CA 1
ATOM 2394 C C . LYS A 1 310 ? -9.029 9.053 41.286 1.00 88.81 310 LYS A C 1
ATOM 2396 O O . LYS A 1 310 ? -8.519 8.309 42.114 1.00 88.81 310 LYS A O 1
ATOM 2401 N N . THR A 1 311 ? -8.830 8.923 39.974 1.00 78.00 311 THR A N 1
ATOM 2402 C CA . THR A 1 311 ? -8.020 7.844 39.379 1.00 78.00 311 THR A CA 1
ATOM 2403 C C . THR A 1 311 ? -6.547 7.962 39.770 1.00 78.00 311 THR A C 1
ATOM 2405 O O . THR A 1 311 ? -5.888 6.959 40.021 1.00 78.00 311 THR A O 1
ATOM 2408 N N . LEU A 1 312 ? -6.040 9.191 39.871 1.00 82.75 312 LEU A N 1
ATOM 2409 C CA . LEU A 1 312 ? -4.659 9.478 40.259 1.00 82.75 312 LEU A CA 1
ATOM 2410 C C . LEU A 1 312 ? -4.442 9.504 41.783 1.00 82.75 312 LEU A C 1
ATOM 2412 O O . LEU A 1 312 ? -3.326 9.762 42.229 1.00 82.75 312 LEU A O 1
ATOM 2416 N N . GLY A 1 313 ? -5.483 9.266 42.591 1.00 89.38 313 GLY A N 1
ATOM 2417 C CA . GLY A 1 313 ? -5.385 9.306 44.052 1.00 89.38 313 GLY A CA 1
ATOM 2418 C C . GLY A 1 313 ? -5.001 10.684 44.603 1.00 89.38 313 GLY A C 1
ATOM 2419 O O . GLY A 1 313 ? -4.360 10.773 45.651 1.00 89.38 313 GLY A O 1
ATOM 2420 N N . LEU A 1 314 ? -5.351 11.764 43.896 1.00 91.75 314 LEU A N 1
ATOM 2421 C CA . LEU A 1 314 ? -4.997 13.121 44.305 1.00 91.75 314 LEU A CA 1
ATOM 2422 C C . LEU A 1 314 ? -5.758 13.542 45.568 1.00 91.75 314 LEU A C 1
ATOM 2424 O O . LEU A 1 314 ? -6.889 13.124 45.831 1.00 91.75 314 LEU A O 1
ATOM 2428 N N . SER A 1 315 ? -5.140 14.432 46.348 1.00 95.62 315 SER A N 1
ATOM 2429 C CA . SER A 1 315 ? -5.816 15.073 47.480 1.00 95.62 315 SER A CA 1
ATOM 2430 C C . SER A 1 315 ? -7.066 15.834 47.013 1.00 95.62 315 SER A C 1
ATOM 2432 O O . SER A 1 315 ? -7.100 16.342 45.892 1.00 95.62 315 SER A O 1
ATOM 2434 N N . ARG A 1 316 ? -8.081 15.996 47.881 1.00 92.88 316 ARG A N 1
ATOM 2435 C CA . ARG A 1 316 ? -9.310 16.747 47.530 1.00 92.88 316 ARG A CA 1
ATOM 2436 C C . ARG A 1 316 ? -9.016 18.143 46.978 1.00 92.88 316 ARG A C 1
ATOM 2438 O O . ARG A 1 316 ? -9.699 18.580 46.059 1.00 92.88 316 ARG A O 1
ATOM 2445 N N . LYS A 1 317 ? -7.995 18.819 47.520 1.00 95.69 317 LYS A N 1
ATOM 2446 C CA . LYS A 1 317 ? -7.571 20.143 47.052 1.00 95.69 317 LYS A CA 1
ATOM 2447 C C . LYS A 1 317 ? -7.083 20.089 45.600 1.00 95.69 317 LYS A C 1
ATOM 2449 O O . LYS A 1 317 ? -7.558 20.859 44.777 1.00 95.69 317 LYS A O 1
ATOM 2454 N N . MET A 1 318 ? -6.204 19.140 45.278 1.00 85.19 318 MET A N 1
ATOM 2455 C CA . MET A 1 318 ? -5.692 18.958 43.915 1.00 85.19 318 MET A CA 1
ATOM 2456 C C . MET A 1 318 ? -6.779 18.502 42.935 1.00 85.19 318 MET A C 1
ATOM 2458 O O . MET A 1 318 ? -6.798 18.961 41.800 1.00 85.19 318 MET A O 1
ATOM 2462 N N . THR A 1 319 ? -7.713 17.648 43.364 1.00 89.38 319 THR A N 1
ATOM 2463 C CA . THR A 1 319 ? -8.852 17.238 42.527 1.00 89.38 319 THR A CA 1
ATOM 2464 C C . THR A 1 319 ? -9.761 18.422 42.197 1.00 89.38 319 THR A C 1
ATOM 2466 O O . THR A 1 319 ? -10.129 18.586 41.043 1.00 89.38 319 THR A O 1
ATOM 2469 N N . SER A 1 320 ? -10.053 19.299 43.163 1.00 92.88 320 SER A N 1
ATOM 2470 C CA . SER A 1 320 ? -10.852 20.512 42.923 1.00 92.88 320 SER A CA 1
ATOM 2471 C C . SER A 1 320 ? -10.148 21.516 41.994 1.00 92.88 320 SER A C 1
ATOM 2473 O O . SER A 1 320 ? -10.781 22.116 41.118 1.00 92.88 320 SER A O 1
ATOM 2475 N N . GLU A 1 321 ? -8.825 21.670 42.121 1.00 94.50 321 GLU A N 1
ATOM 2476 C CA . GLU A 1 321 ? -8.027 22.472 41.182 1.00 94.50 321 GLU A CA 1
ATOM 2477 C C . GLU A 1 321 ? -8.057 21.870 39.766 1.00 94.50 321 GLU A C 1
ATOM 2479 O O . GLU A 1 321 ? -8.187 22.602 38.782 1.00 94.50 321 GLU A O 1
ATOM 2484 N N . LEU A 1 322 ? -8.001 20.539 39.656 1.00 89.50 322 LEU A N 1
ATOM 2485 C CA . LEU A 1 322 ? -8.064 19.822 38.384 1.00 89.50 322 LEU A CA 1
ATOM 2486 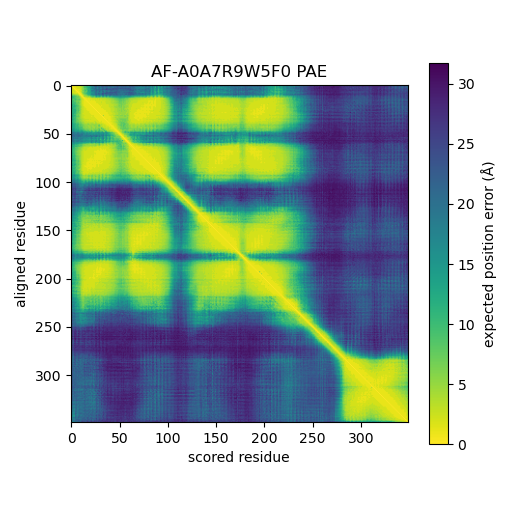C C . LEU A 1 322 ? -9.447 19.918 37.721 1.00 89.50 322 LEU A C 1
ATOM 2488 O O . LEU A 1 322 ? -9.512 20.156 36.519 1.00 89.50 322 LEU A O 1
ATOM 2492 N N . GLU A 1 323 ? -10.533 19.802 38.488 1.00 93.81 323 GLU A N 1
ATOM 2493 C CA . GLU A 1 323 ? -11.916 20.046 38.042 1.00 93.81 323 GLU A CA 1
ATOM 2494 C C . GLU A 1 323 ? -12.063 21.453 37.448 1.00 93.81 323 GLU A C 1
ATOM 2496 O O . GLU A 1 323 ? -12.529 21.619 36.320 1.00 93.81 323 GLU A O 1
ATOM 2501 N N . THR A 1 324 ? -11.578 22.468 38.168 1.00 93.69 324 THR A N 1
ATOM 2502 C CA . THR A 1 324 ? -11.670 23.871 37.737 1.00 93.69 324 THR A CA 1
ATOM 2503 C C . THR A 1 324 ? -10.842 24.137 36.477 1.00 93.69 324 THR A C 1
ATOM 2505 O O . THR A 1 324 ? -11.287 24.838 35.565 1.00 93.69 324 THR A O 1
ATOM 2508 N N . ASN A 1 325 ? -9.630 23.580 36.400 1.00 90.75 325 ASN A N 1
ATOM 2509 C CA . ASN A 1 325 ? -8.763 23.742 35.233 1.00 90.75 325 ASN A CA 1
ATOM 2510 C C . ASN A 1 325 ? -9.306 22.995 34.007 1.00 90.75 325 ASN A C 1
ATOM 2512 O O . ASN A 1 325 ? -9.237 23.529 32.902 1.00 90.75 325 ASN A O 1
ATOM 2516 N N . ALA A 1 326 ? -9.884 21.806 34.193 1.00 85.62 326 ALA A N 1
ATOM 2517 C CA . ALA A 1 326 ? -10.513 21.046 33.119 1.00 85.62 326 ALA A CA 1
ATOM 2518 C C . ALA A 1 326 ? -11.776 21.746 32.590 1.00 85.62 326 ALA A C 1
ATOM 2520 O O . ALA A 1 326 ? -11.944 21.848 31.377 1.00 85.62 326 ALA A O 1
ATOM 2521 N N . ALA A 1 327 ? -12.603 22.330 33.465 1.00 88.69 327 ALA A N 1
ATOM 2522 C CA . ALA A 1 327 ? -13.737 23.163 33.057 1.00 88.69 327 ALA A CA 1
ATOM 2523 C C . ALA A 1 327 ? -13.292 24.388 32.233 1.00 88.69 327 ALA A C 1
ATOM 2525 O O . ALA A 1 327 ? -13.849 24.653 31.167 1.00 88.69 327 ALA A O 1
ATOM 2526 N N . ARG A 1 328 ? -12.243 25.106 32.671 1.00 91.31 328 ARG A N 1
ATOM 2527 C CA . ARG A 1 328 ? -11.676 26.234 31.904 1.00 91.31 328 ARG A CA 1
ATOM 2528 C C . ARG A 1 328 ? -11.111 25.803 30.552 1.00 91.31 328 ARG A C 1
ATOM 2530 O O . ARG A 1 328 ? -11.318 26.502 29.564 1.00 91.31 328 ARG A O 1
ATOM 2537 N N . ALA A 1 329 ? -10.413 24.670 30.497 1.00 86.25 329 ALA A N 1
ATOM 2538 C CA . ALA A 1 329 ? -9.865 24.144 29.250 1.00 86.25 329 ALA A CA 1
ATOM 2539 C C . ALA A 1 329 ? -10.972 23.793 28.243 1.00 86.25 329 ALA A C 1
ATOM 2541 O O . ALA A 1 329 ? -10.862 24.163 27.076 1.00 86.25 329 ALA A O 1
ATOM 2542 N N . SER A 1 330 ? -12.058 23.157 28.694 1.00 85.56 330 SER A N 1
ATOM 2543 C CA . SER A 1 330 ? -13.217 22.853 27.848 1.00 85.56 330 SER A CA 1
ATOM 2544 C C . SER A 1 330 ? -13.867 24.110 27.266 1.00 85.56 330 SER A C 1
ATOM 2546 O O . SER A 1 330 ? -14.153 24.145 26.070 1.00 85.56 330 SER A O 1
ATOM 2548 N N . MET A 1 331 ? -14.036 25.166 28.070 1.00 89.12 331 MET A N 1
ATOM 2549 C CA . MET A 1 331 ? -14.574 26.444 27.581 1.00 89.12 331 MET A CA 1
ATOM 2550 C C . MET A 1 331 ? -13.657 27.095 26.535 1.00 89.12 331 MET A C 1
ATOM 2552 O O . MET A 1 331 ? -14.130 27.513 25.481 1.00 89.12 331 MET A O 1
ATOM 2556 N N . ALA A 1 332 ? -12.339 27.106 26.768 1.00 86.94 332 ALA A N 1
ATOM 2557 C CA . ALA A 1 332 ? -11.374 27.678 25.826 1.00 86.94 332 ALA A CA 1
ATOM 2558 C C . ALA A 1 332 ? -11.339 26.938 24.474 1.00 86.94 332 ALA A C 1
ATOM 2560 O O . ALA A 1 332 ? -11.071 27.542 23.435 1.00 86.94 332 ALA A O 1
ATOM 2561 N N . ILE A 1 333 ? -11.603 25.626 24.467 1.00 83.31 333 ILE A N 1
ATOM 2562 C CA . ILE A 1 333 ? -11.721 24.848 23.228 1.00 83.31 333 ILE A CA 1
ATOM 2563 C C . ILE A 1 333 ? -12.963 25.282 22.446 1.00 83.31 333 ILE A C 1
ATOM 2565 O O . ILE A 1 333 ? -12.850 25.513 21.243 1.00 83.31 333 ILE A O 1
ATOM 2569 N N . ILE A 1 334 ? -14.116 25.433 23.108 1.00 85.69 334 ILE A N 1
ATOM 2570 C CA . ILE A 1 334 ? -15.349 25.892 22.449 1.00 85.69 334 ILE A CA 1
ATOM 2571 C C . ILE A 1 334 ? -15.168 27.281 21.845 1.00 85.69 334 ILE A C 1
ATOM 2573 O O . ILE A 1 334 ? -15.490 27.467 20.676 1.00 85.69 334 ILE A O 1
ATOM 2577 N N . GLU A 1 335 ? -14.565 28.215 22.580 1.00 88.38 335 GLU A N 1
ATOM 2578 C CA . GLU A 1 335 ? -14.304 29.569 22.082 1.00 88.38 335 GLU A CA 1
ATOM 2579 C C . GLU A 1 335 ? -13.469 29.553 20.788 1.00 88.38 335 GLU A C 1
ATOM 2581 O O . GLU A 1 335 ? -13.773 30.254 19.820 1.00 88.38 335 GLU A O 1
ATOM 2586 N N . ARG A 1 336 ? -12.443 28.692 20.719 1.00 88.75 336 ARG A N 1
ATOM 2587 C CA . ARG A 1 336 ? -11.627 28.537 19.504 1.00 88.75 336 ARG A CA 1
ATOM 2588 C C . ARG A 1 336 ? -12.373 27.863 18.360 1.00 88.75 336 ARG A C 1
ATOM 2590 O O . ARG A 1 336 ? -12.125 28.204 17.206 1.00 88.75 336 ARG A O 1
ATOM 2597 N N . VAL A 1 337 ? -13.256 26.913 18.657 1.00 81.19 337 VAL A N 1
ATOM 2598 C CA . VAL A 1 337 ? -14.097 26.259 17.646 1.00 81.19 337 VAL A CA 1
ATOM 2599 C C . VAL A 1 337 ? -15.092 27.255 17.055 1.00 81.19 337 VAL A C 1
ATOM 2601 O O . VAL A 1 337 ? -15.209 27.323 15.833 1.00 81.19 337 VAL A O 1
ATOM 2604 N N . ASP A 1 338 ? -15.741 28.069 17.886 1.00 85.38 338 ASP A N 1
ATOM 2605 C CA . ASP A 1 338 ? -16.669 29.105 17.424 1.00 85.38 338 ASP A CA 1
ATOM 2606 C C . ASP A 1 338 ? -15.928 30.201 16.629 1.00 85.38 338 ASP A C 1
ATOM 2608 O O . ASP A 1 338 ? -16.399 30.620 15.572 1.00 85.38 338 ASP A O 1
ATOM 2612 N N . SER A 1 339 ? -14.714 30.588 17.042 1.00 89.38 339 SER A N 1
ATOM 2613 C CA . SER A 1 339 ? -13.864 31.506 16.265 1.00 89.38 339 SER A CA 1
ATOM 2614 C C . SER A 1 339 ? -13.422 30.922 14.916 1.00 89.38 339 SER A C 1
ATOM 2616 O O . SER A 1 339 ? -13.400 31.625 13.908 1.00 89.38 339 SER A O 1
ATOM 2618 N N . ALA A 1 340 ? -13.089 29.630 14.859 1.00 78.88 340 ALA A N 1
ATOM 2619 C CA . ALA A 1 340 ? -12.762 28.971 13.597 1.00 78.88 340 ALA A CA 1
ATOM 2620 C C . ALA A 1 340 ? -13.989 28.862 12.680 1.00 78.88 340 ALA A C 1
ATOM 2622 O O . ALA A 1 340 ? -13.861 28.981 11.462 1.00 78.88 340 ALA A O 1
ATOM 2623 N N . ARG A 1 341 ? -15.179 28.655 13.254 1.00 83.62 341 ARG A N 1
ATOM 2624 C CA . ARG A 1 341 ? -16.439 28.593 12.514 1.00 83.62 341 ARG A CA 1
ATOM 2625 C C . ARG A 1 341 ? -16.771 29.929 11.854 1.00 83.62 341 ARG A C 1
ATOM 2627 O O . ARG A 1 341 ? -17.045 29.935 10.656 1.00 83.62 341 ARG A O 1
ATOM 2634 N N . SER A 1 342 ? -16.666 31.040 12.584 1.00 85.50 342 SER A N 1
ATOM 2635 C CA . SER A 1 342 ? -16.944 32.369 12.025 1.00 85.50 342 SER A CA 1
ATOM 2636 C C . SER A 1 342 ? -15.977 32.747 10.897 1.00 85.50 342 SER A C 1
ATOM 2638 O O . SER A 1 342 ? -16.389 33.343 9.903 1.00 85.50 342 SER A O 1
ATOM 2640 N N . LEU A 1 343 ? -14.708 32.326 10.980 1.00 84.00 343 LEU A N 1
ATOM 2641 C CA . LEU A 1 343 ? -13.741 32.489 9.886 1.00 84.00 343 LEU A CA 1
ATOM 2642 C C . LEU A 1 343 ? -14.126 31.695 8.630 1.00 84.00 343 LEU A C 1
ATOM 2644 O O . LEU A 1 343 ? -13.944 32.185 7.519 1.00 84.00 343 LEU A O 1
ATOM 2648 N N . VAL A 1 344 ? -14.654 30.478 8.785 1.00 80.94 344 VAL A N 1
ATOM 2649 C CA . VAL A 1 344 ? -15.088 29.643 7.651 1.00 80.94 344 VAL A CA 1
ATOM 2650 C C . VAL A 1 344 ? -16.350 30.205 6.998 1.00 80.94 344 VAL A C 1
ATOM 2652 O O . VAL A 1 344 ? -16.420 30.247 5.773 1.00 80.94 344 VAL A O 1
ATOM 2655 N N . GLU A 1 345 ? -17.314 30.671 7.790 1.00 85.38 345 GLU A N 1
ATOM 2656 C CA . GLU A 1 345 ? -18.539 31.314 7.288 1.00 85.38 345 GLU A CA 1
ATOM 2657 C C . GLU A 1 345 ? -18.238 32.665 6.602 1.00 85.38 345 GLU A C 1
ATOM 2659 O O . GLU A 1 345 ? -18.914 33.047 5.650 1.00 85.38 345 GLU A O 1
ATOM 2664 N N . GLY A 1 346 ? -17.166 33.359 7.002 1.00 82.00 346 GLY A N 1
ATOM 2665 C CA . GLY A 1 346 ? -16.673 34.554 6.308 1.00 82.00 346 GLY A CA 1
ATOM 2666 C C . GLY A 1 346 ? -15.987 34.279 4.961 1.00 82.00 346 GLY A C 1
ATOM 2667 O O . GLY A 1 346 ? -15.914 35.175 4.126 1.00 82.00 346 GLY A O 1
ATOM 2668 N N . LEU A 1 347 ? -15.503 33.055 4.727 1.00 77.06 347 LEU A N 1
ATOM 2669 C CA . LEU A 1 347 ? -14.831 32.653 3.482 1.00 77.06 347 LEU A CA 1
ATOM 2670 C C . LEU A 1 347 ? -15.791 32.100 2.417 1.00 77.06 347 LEU A C 1
ATOM 2672 O O . LEU A 1 347 ? -15.354 31.825 1.303 1.00 77.06 347 LEU A O 1
ATOM 2676 N N . SER A 1 348 ? -17.072 31.904 2.738 1.00 73.12 348 SER A N 1
ATOM 2677 C CA . SER A 1 348 ? -18.063 31.320 1.824 1.00 73.12 348 SER A CA 1
ATOM 2678 C C . SER A 1 348 ? -18.826 32.347 0.972 1.00 73.12 348 SER A C 1
ATOM 2680 O O . SER A 1 348 ? -19.969 32.077 0.603 1.00 73.12 348 SER A O 1
ATOM 2682 N N . TRP A 1 349 ? -18.220 33.501 0.674 1.00 50.41 349 TRP A N 1
ATOM 2683 C CA . TRP A 1 349 ? -18.805 34.573 -0.145 1.00 50.41 349 TRP A CA 1
ATOM 2684 C C . TRP A 1 349 ? -18.140 34.695 -1.512 1.00 50.41 349 TRP A C 1
ATOM 2686 O O . TRP A 1 349 ? -16.887 34.704 -1.560 1.00 50.41 349 TRP A O 1
#

Radius of gyration: 35.91 Å; Cα contacts (8 Å, |Δi|>4): 206; chains: 1; bounding box: 75×89×106 Å

Foldseek 3Di:
DVVVVVVVCVVALLVVLLVLLCVLLVLLLVQLVVLVVVVVVVVVVLVVCPPDDPPPPSPPPDRQLLSVLSNVLNVLSVVSNVVSVVLRCVLVVVVVVVVPVVVPPPDDDDDDDDDDDDDDDPPPPPPPPPQASLNVNVCCCPPPVVNVVVVVSVVVSVVSLVVLVVCLVVVVSFDPPDPPDGDPVVSSVSSVSSSVSSVVCVVVSVVSVVVSSVVSVVVRVVVVVVVVVCVVVVVVVVVVVVVVVVVVVPPPDDDDDDDDDDDDDDDDDDDDDDDPDPPPPPPDPVVVVLVVQLVVQLVVQLVVLLVVCVVVVHDPVNSNVSSNVSSVVSNVVVVVVVVVVVVVVVVPD

Organism: NCBI:txid2749911

Solvent-accessible surface area (backbone atoms only — not comparable to full-atom values): 20287 Å² total; per-residue (Å²): 107,70,65,60,49,51,50,55,54,68,74,34,46,47,55,56,31,32,50,48,38,45,62,42,26,45,61,32,30,54,49,8,52,49,31,46,51,53,56,50,52,56,53,54,58,58,63,70,55,73,80,66,88,61,86,90,62,73,88,66,80,73,76,47,50,44,39,56,49,34,30,53,48,10,52,52,33,49,51,49,33,54,49,35,48,47,55,40,47,59,62,50,55,58,58,57,59,65,66,61,66,76,78,72,77,75,92,87,83,79,88,89,81,80,95,72,92,75,84,88,72,89,75,75,75,81,67,78,71,82,80,39,64,32,58,49,53,49,46,45,60,75,69,34,68,68,48,50,51,49,51,52,51,53,54,50,48,54,52,50,50,53,51,50,54,50,24,67,74,69,57,63,34,42,64,94,81,55,100,82,63,75,62,61,72,63,48,58,56,50,49,53,48,37,50,52,36,49,53,49,36,52,54,53,40,49,49,37,45,51,49,26,51,52,49,39,43,52,54,37,56,53,51,55,52,47,52,53,49,49,53,57,54,52,62,50,50,57,57,49,52,55,51,51,58,62,52,63,75,71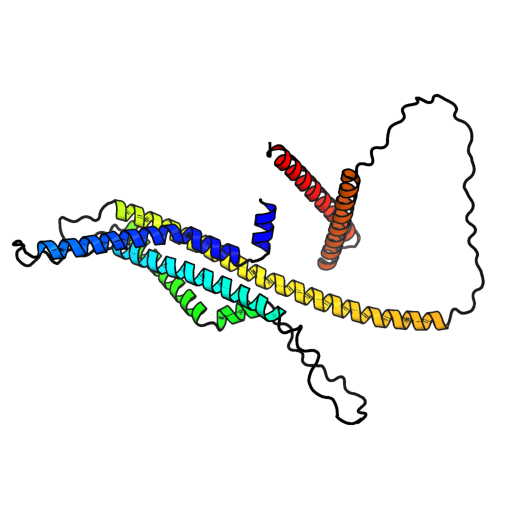,67,86,80,79,79,86,82,86,84,82,85,80,82,82,84,87,84,89,86,83,92,81,84,85,79,92,68,85,74,76,82,74,81,54,68,66,58,53,56,47,53,51,52,45,52,50,32,28,51,53,18,25,55,50,17,45,52,51,21,61,74,70,67,48,53,73,68,58,18,53,53,36,13,54,50,30,14,52,52,37,36,54,50,50,55,52,50,54,53,53,47,54,56,53,67,68,65,74,118

pLDDT: mean 75.73, std 19.64, range [33.31, 98.31]

Sequence (349 aa):
MAAIICEALCTSSFFSYRSMATVLNAPPIALGVKAGIDLYGEMIVAFDDEQNDCGGNCWKRKPCRGSVWLLVHGTVSTGHVVAAWYIYRKITEEIVNDNDDDYFRDDLYCDSQPPYQREDLPNSTNSPAPKSEAGRAWQVLCHDPKISVYILLTVFYSIWMSIGSRWVVSGSFQTDEIQGSSCPESIRTEMLTGIGFGYVFYSLGASTLFNAFCLAYCRNSTEVNREISSAVLGSNGTASRNMEASIRGHSSRIENIGASFSPYPNDSNAQRDIPTATDVFVYDEENERRVERETKAAIDGSAIGSKVGKTLGLSRKMTSELETNAARASMAIIERVDSARSLVEGLSW